Protein AF-A0A0G1YN44-F1 (afdb_monomer)

Solvent-accessible surface area (backbone atoms only — not comparable to full-atom values): 14192 Å² total; per-residue (Å²): 129,84,80,76,54,69,47,57,53,53,42,54,54,54,48,56,61,53,63,70,69,58,77,76,67,95,84,64,86,79,87,69,92,69,86,83,72,75,52,70,68,55,57,52,49,53,52,52,53,51,52,52,71,43,40,63,56,51,52,52,35,27,52,51,46,30,51,52,50,44,48,34,46,71,70,68,65,40,88,75,56,34,63,57,55,43,48,54,32,36,76,70,70,60,38,63,75,88,68,65,38,74,70,51,31,53,55,36,39,56,42,54,49,50,50,65,70,47,49,79,52,45,78,82,38,68,68,54,51,52,51,49,46,44,36,36,18,51,51,41,39,40,68,75,41,51,64,62,50,52,47,51,53,43,53,38,51,30,48,36,69,68,46,53,87,75,64,83,57,94,91,48,58,67,69,60,47,53,52,32,48,49,52,15,38,36,37,65,69,54,63,51,48,67,60,60,49,42,34,57,48,46,50,69,79,40,56,58,73,79,43,94,82,56,75,56,76,93,48,30,91,47,49,63,59,52,56,50,52,41,52,53,60,66,70,42,65,64,25,57,59,48,29,68,74,72,109

Radius of gyration: 19.85 Å; Cα contacts (8 Å, |Δi|>4): 194; chains: 1; bounding box: 52×30×61 Å

pLDDT: mean 84.74, std 15.61, range [32.91, 98.5]

Sequence (247 aa):
MQPLSQPIQQLLFRMRGYESREEPSEDSEIIVEEHRTANPAAALYENLRYLVDYQEEHAVRRSAIERILRRSILIERKTLDARVLLSELVEGGYLPRSGATRGVARKITEAIDKAARIEPHLSGSASLRRAVISFVASEVETVLAPREHLLDDAVVQAFYQTVQPRIQGHEFEKDHLDVQVRCACRRALLGSDDASLSYALWLLYVPQWKEEAANFDAIAGKIPAIISTIRMNVGSTVQWQIVQKLK

Nearest PDB structures (foldseek):
  6uw9-assembly1_A  TM=1.931E-01  e=5.476E+00  Homo sapiens

Foldseek 3Di:
DPDDDPLLVVLLVVLVVVVVPDPDDPPDPPPDPDPPPPDSVNVVVVLLVVLQVCLVLLVVLLVLLLVVLCCACVVVVHQDQLLVSLVSCCVVVSAPPVLSDPVLSVQLSLLSVVLVLLVVLPVPDPVLSSLSSLLSSNSSSCSSVVPSVVSLVSQLVSVLVVCVVVDDDPPDDSVLVSLLSSLLSSCLRNVDDLSNSLNVQVCVVCVLSPPSPRHCPVVSNVSVVSSVVSVCSSPDCSSVVVNVVVD

Mean predicted aligned error: 7.61 Å

Structure (mmCIF, N/CA/C/O backbone):
data_AF-A0A0G1YN44-F1
#
_entry.id   AF-A0A0G1YN44-F1
#
loop_
_atom_site.group_PDB
_atom_site.id
_atom_site.type_symbol
_atom_site.label_atom_id
_atom_site.label_alt_id
_atom_site.label_comp_id
_atom_site.label_asym_id
_atom_site.label_entity_id
_atom_site.label_seq_id
_atom_site.pdbx_PDB_ins_code
_atom_site.Cartn_x
_atom_site.Cartn_y
_atom_site.Cartn_z
_atom_site.occupancy
_atom_site.B_iso_or_equiv
_atom_site.auth_seq_id
_atom_site.auth_comp_id
_atom_site.auth_asym_id
_atom_site.auth_atom_id
_atom_site.pdbx_PDB_model_num
ATOM 1 N N . MET A 1 1 ? -18.731 -2.633 34.227 1.00 44.38 1 MET A N 1
ATOM 2 C CA . MET A 1 1 ? -18.130 -2.220 32.938 1.00 44.38 1 MET A CA 1
ATOM 3 C C . MET A 1 1 ? -18.701 -3.127 31.862 1.00 44.38 1 MET A C 1
ATOM 5 O O . MET A 1 1 ? -18.684 -4.334 32.068 1.00 44.38 1 MET A O 1
ATOM 9 N N . GLN A 1 2 ? -19.279 -2.587 30.785 1.00 46.50 2 GLN A N 1
ATOM 10 C CA . GLN A 1 2 ? -19.689 -3.428 29.654 1.00 46.50 2 GLN A CA 1
ATOM 11 C C . GLN A 1 2 ? -18.447 -4.131 29.076 1.00 46.50 2 GLN A C 1
ATOM 13 O O . GLN A 1 2 ? -17.390 -3.499 29.002 1.00 46.50 2 GLN A O 1
ATOM 18 N N . PRO A 1 3 ? -18.533 -5.420 28.706 1.00 64.44 3 PRO A N 1
ATOM 19 C CA . PRO A 1 3 ? -17.406 -6.113 28.100 1.00 64.44 3 PRO A CA 1
ATOM 20 C C . PRO A 1 3 ? -17.057 -5.463 26.754 1.00 64.44 3 PRO A C 1
ATOM 22 O O . PRO A 1 3 ? -17.945 -5.136 25.967 1.00 64.44 3 PRO A O 1
ATOM 25 N N . LEU A 1 4 ? -15.758 -5.271 26.496 1.00 69.50 4 LEU A N 1
ATOM 26 C CA . LEU A 1 4 ? -15.251 -4.784 25.207 1.00 69.50 4 LEU A CA 1
ATOM 27 C C . LEU A 1 4 ? -15.749 -5.691 24.074 1.00 69.50 4 LEU A C 1
ATOM 29 O O . LEU A 1 4 ? -15.852 -6.905 24.266 1.00 69.50 4 LEU A O 1
ATOM 33 N N . SER A 1 5 ? -16.020 -5.132 22.892 1.00 80.38 5 SER A N 1
ATOM 34 C CA . SER A 1 5 ? -16.438 -5.940 21.741 1.00 80.38 5 SER A CA 1
ATOM 35 C C . SER A 1 5 ? -15.350 -6.956 21.363 1.00 80.38 5 SER A C 1
ATOM 37 O O . SER A 1 5 ? -14.155 -6.696 21.523 1.00 80.38 5 SER A O 1
ATOM 39 N N . GLN A 1 6 ? -15.750 -8.123 20.847 1.00 83.50 6 GLN A N 1
ATOM 40 C CA . GLN A 1 6 ? -14.810 -9.177 20.442 1.00 83.50 6 GLN A CA 1
ATOM 41 C C . GLN A 1 6 ? -13.707 -8.667 19.483 1.00 83.50 6 GLN A C 1
ATOM 43 O O . GLN A 1 6 ? -12.546 -9.013 19.715 1.00 83.50 6 GLN A O 1
ATOM 48 N N . PRO A 1 7 ? -13.990 -7.812 18.471 1.00 82.69 7 PRO A N 1
ATOM 49 C CA . PRO A 1 7 ? -12.938 -7.246 17.620 1.00 82.69 7 PRO A CA 1
ATOM 50 C C . PRO A 1 7 ? -11.887 -6.442 18.398 1.00 82.69 7 PRO A C 1
ATOM 52 O O . PRO A 1 7 ? -10.692 -6.581 18.145 1.00 82.69 7 PRO A O 1
ATOM 55 N N . ILE A 1 8 ? -12.308 -5.650 19.391 1.00 79.00 8 ILE A N 1
ATOM 56 C CA . ILE A 1 8 ? -11.402 -4.843 20.223 1.00 79.00 8 ILE A CA 1
ATOM 57 C C . ILE A 1 8 ? -10.552 -5.739 21.134 1.00 79.00 8 ILE A C 1
ATOM 59 O O . ILE A 1 8 ? -9.365 -5.483 21.325 1.00 79.00 8 ILE A O 1
ATOM 63 N N . GLN A 1 9 ? -11.118 -6.828 21.658 1.00 79.94 9 GLN A N 1
ATOM 64 C CA . GLN A 1 9 ? -10.354 -7.805 22.443 1.00 79.94 9 GLN A CA 1
ATOM 65 C C . GLN A 1 9 ? -9.278 -8.506 21.599 1.00 79.94 9 GLN A C 1
ATOM 67 O O . GLN A 1 9 ? -8.149 -8.681 22.057 1.00 79.94 9 GLN A O 1
ATOM 72 N N . GLN A 1 10 ? -9.599 -8.875 20.354 1.00 82.12 10 GLN A N 1
ATOM 73 C CA . GLN A 1 10 ? -8.627 -9.465 19.426 1.00 82.12 10 GLN A CA 1
ATOM 74 C C . GLN A 1 10 ? -7.520 -8.477 19.050 1.00 82.12 10 GLN A C 1
ATOM 76 O O . GLN A 1 10 ? -6.357 -8.870 18.972 1.00 82.12 10 GLN A O 1
ATOM 81 N N . LEU A 1 11 ? -7.869 -7.205 18.844 1.00 82.81 11 LEU A N 1
ATOM 82 C CA . LEU A 1 11 ? -6.906 -6.135 18.598 1.00 82.81 11 LEU A CA 1
ATOM 83 C C . LEU A 1 11 ? -5.924 -6.000 19.773 1.00 82.81 11 LEU A C 1
ATOM 85 O O . LEU A 1 11 ? -4.718 -6.108 19.570 1.00 82.81 11 LEU A O 1
ATOM 89 N N . LEU A 1 12 ? -6.437 -5.893 21.003 1.00 79.25 12 LEU A N 1
ATOM 90 C CA . LEU A 1 12 ? -5.632 -5.844 22.230 1.00 79.25 12 LEU A CA 1
ATOM 91 C C . LEU A 1 12 ? -4.679 -7.033 22.380 1.00 79.25 12 LEU A C 1
ATOM 93 O O . LEU A 1 12 ? -3.540 -6.872 22.818 1.00 79.25 12 LEU A O 1
ATOM 97 N N . PHE A 1 13 ? -5.148 -8.233 22.040 1.00 79.06 13 PHE A N 1
ATOM 98 C CA . PHE A 1 13 ? -4.322 -9.435 22.081 1.00 79.06 13 PHE A CA 1
ATOM 99 C C . PHE A 1 13 ? -3.174 -9.370 21.066 1.00 79.06 13 PHE A C 1
ATOM 101 O O . PHE A 1 13 ? -2.029 -9.651 21.416 1.00 79.06 13 PHE A O 1
ATOM 108 N N . ARG A 1 14 ? -3.457 -8.952 19.823 1.00 76.94 14 ARG A N 1
ATOM 109 C CA . ARG A 1 14 ? -2.423 -8.776 18.789 1.00 76.94 14 ARG A CA 1
ATOM 110 C C . ARG A 1 14 ? -1.395 -7.723 19.196 1.00 76.94 14 ARG A C 1
ATOM 112 O O . ARG A 1 14 ? -0.207 -7.946 19.001 1.00 76.94 14 ARG A O 1
ATOM 119 N N . MET A 1 15 ? -1.847 -6.631 19.810 1.00 73.69 15 MET A N 1
ATOM 120 C CA . MET A 1 15 ? -0.990 -5.523 20.239 1.00 73.69 15 MET A CA 1
ATOM 121 C C . MET A 1 15 ? -0.018 -5.909 21.351 1.00 73.69 15 MET A C 1
ATOM 123 O O . MET A 1 15 ? 1.172 -5.643 21.221 1.00 73.69 15 MET A O 1
ATOM 127 N N . ARG A 1 16 ? -0.467 -6.658 22.367 1.00 71.00 16 ARG A N 1
ATOM 128 C CA . ARG A 1 16 ? 0.448 -7.221 23.380 1.00 71.00 16 ARG A CA 1
ATOM 129 C C . ARG A 1 16 ? 1.516 -8.140 22.779 1.00 71.00 16 ARG A C 1
ATOM 131 O O . ARG A 1 16 ? 2.649 -8.184 23.258 1.00 71.00 16 ARG A O 1
ATOM 138 N N . GLY A 1 17 ? 1.171 -8.862 21.713 1.00 67.00 17 GLY A N 1
ATOM 139 C CA . GLY A 1 17 ? 2.129 -9.667 20.955 1.00 67.00 17 GLY A CA 1
ATOM 140 C C . GLY A 1 17 ? 3.192 -8.843 20.216 1.00 67.00 17 GLY A C 1
ATOM 141 O O . GLY A 1 17 ? 4.266 -9.375 19.940 1.00 67.00 17 GLY A O 1
ATOM 142 N N . TYR A 1 18 ? 2.922 -7.568 19.910 1.00 63.97 18 TYR A N 1
ATOM 143 C CA . TYR A 1 18 ? 3.885 -6.659 19.280 1.00 63.97 18 TYR A CA 1
ATOM 144 C C . TYR A 1 18 ? 4.854 -6.048 20.298 1.00 63.97 18 TYR A C 1
ATOM 146 O O . TYR A 1 18 ? 6.056 -6.083 20.049 1.00 63.97 18 TYR A O 1
ATOM 154 N N . GLU A 1 19 ? 4.359 -5.602 21.458 1.00 58.38 19 GLU A N 1
ATOM 155 C CA . GLU A 1 19 ? 5.189 -5.076 22.561 1.00 58.38 19 GLU A CA 1
ATOM 156 C C . GLU A 1 19 ? 6.208 -6.119 23.061 1.00 58.38 19 GLU A C 1
ATOM 158 O O . GLU A 1 19 ? 7.343 -5.797 23.386 1.00 58.38 19 GLU A O 1
ATOM 163 N N . SER A 1 20 ? 5.845 -7.407 23.051 1.00 48.31 20 SER A N 1
ATOM 164 C CA . SER A 1 20 ? 6.724 -8.497 23.513 1.00 48.31 20 SER A CA 1
ATOM 165 C C . SER A 1 20 ? 7.861 -8.857 22.537 1.0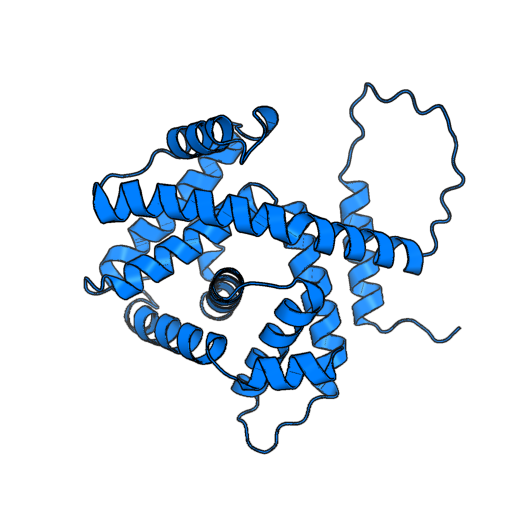0 48.31 20 SER A C 1
ATOM 167 O O . SER A 1 20 ? 8.706 -9.683 22.867 1.00 48.31 20 SER A O 1
ATOM 169 N N . ARG A 1 21 ? 7.869 -8.302 21.314 1.00 46.38 21 ARG A N 1
ATOM 170 C CA . ARG A 1 21 ? 8.933 -8.506 20.303 1.00 46.38 21 ARG A CA 1
ATOM 171 C C . ARG A 1 21 ? 9.981 -7.391 20.309 1.00 46.38 21 ARG A C 1
ATOM 173 O O . ARG A 1 21 ? 10.843 -7.353 19.430 1.00 46.38 21 ARG A O 1
ATOM 180 N N . GLU A 1 22 ? 9.883 -6.468 21.254 1.00 41.97 22 GLU A N 1
ATOM 181 C CA . GLU A 1 22 ? 10.940 -5.526 21.593 1.00 41.97 22 GLU A CA 1
ATOM 182 C C . GLU A 1 22 ? 11.815 -6.167 22.667 1.00 41.97 22 GLU A C 1
ATOM 184 O O . GLU A 1 22 ? 11.496 -6.118 23.851 1.00 41.97 22 GLU A O 1
ATOM 189 N N . GLU A 1 23 ? 12.921 -6.795 22.264 1.00 32.91 23 GLU A N 1
ATOM 190 C CA . GLU A 1 23 ? 14.044 -6.865 23.197 1.00 32.91 23 GLU A CA 1
ATOM 191 C C . GLU A 1 23 ? 14.568 -5.430 23.365 1.00 32.91 23 GLU A C 1
ATOM 193 O O . GLU A 1 23 ? 14.819 -4.758 22.356 1.00 32.91 23 GLU A O 1
ATOM 198 N N . PRO A 1 24 ? 14.680 -4.914 24.601 1.00 36.22 24 PRO A N 1
ATOM 199 C CA . PRO A 1 24 ? 15.294 -3.617 24.826 1.00 36.22 24 PRO A CA 1
ATOM 200 C C . PRO A 1 24 ? 16.757 -3.685 24.378 1.00 36.22 24 PRO A C 1
ATOM 202 O O . PRO A 1 24 ? 17.449 -4.668 24.638 1.00 36.22 24 PRO A O 1
ATOM 205 N N . SER A 1 25 ? 17.247 -2.639 23.710 1.00 39.09 25 SER A N 1
ATOM 206 C CA . SER A 1 25 ? 18.686 -2.475 23.498 1.00 39.09 25 SER A CA 1
ATOM 207 C C . SER A 1 25 ? 19.395 -2.477 24.855 1.00 39.09 25 SER A C 1
ATOM 209 O O . SER A 1 25 ? 18.967 -1.745 25.753 1.00 39.09 25 SER A O 1
ATOM 211 N N . GLU A 1 26 ? 20.472 -3.263 24.978 1.00 40.94 26 GLU A N 1
ATOM 212 C CA . GLU A 1 26 ? 21.250 -3.510 26.212 1.00 40.94 26 GLU A CA 1
ATOM 213 C C . GLU A 1 26 ? 21.773 -2.243 26.925 1.00 40.94 26 GLU A C 1
ATOM 215 O O . GLU A 1 26 ? 22.258 -2.339 28.045 1.00 40.94 26 GLU A O 1
ATOM 220 N N . ASP A 1 27 ? 21.622 -1.056 26.331 1.00 40.00 27 ASP A N 1
ATOM 221 C CA . ASP A 1 27 ? 22.120 0.227 26.848 1.00 40.00 27 ASP A CA 1
ATOM 222 C C . ASP A 1 27 ? 21.040 1.119 27.498 1.00 40.00 27 ASP A C 1
ATOM 224 O O . ASP A 1 27 ? 21.201 2.330 27.644 1.00 40.00 27 ASP A O 1
ATOM 228 N N . SER A 1 28 ? 19.905 0.536 27.889 1.00 34.78 28 SER A N 1
ATOM 229 C CA . SER A 1 28 ? 18.839 1.265 28.589 1.00 34.78 28 SER A CA 1
ATOM 230 C C . SER A 1 28 ? 18.916 0.953 30.083 1.00 34.78 28 SER A C 1
ATOM 232 O O . SER A 1 28 ? 18.307 -0.007 30.550 1.00 34.78 28 SER A O 1
ATOM 234 N N . GLU A 1 29 ? 19.669 1.741 30.850 1.00 34.53 29 GLU A N 1
ATOM 235 C CA . GLU A 1 29 ? 19.584 1.709 32.315 1.00 34.53 29 GLU A CA 1
ATOM 236 C C . GLU A 1 29 ? 18.156 2.122 32.729 1.00 34.53 29 GLU A C 1
ATOM 238 O O . GLU A 1 29 ? 17.777 3.294 32.699 1.00 34.53 29 GLU A O 1
ATOM 243 N N . ILE A 1 30 ? 17.310 1.140 33.052 1.00 34.00 30 ILE A N 1
ATOM 244 C CA . ILE A 1 30 ? 15.942 1.368 33.526 1.00 34.00 30 ILE A CA 1
ATOM 245 C C . ILE A 1 30 ? 16.027 1.831 34.988 1.00 34.00 30 ILE A C 1
ATOM 247 O O . ILE A 1 30 ? 16.222 1.022 35.889 1.00 34.00 30 ILE A O 1
ATOM 251 N N . ILE A 1 31 ? 15.875 3.138 35.229 1.00 39.75 31 ILE A N 1
ATOM 252 C CA . ILE A 1 31 ? 15.911 3.747 36.578 1.00 39.75 31 ILE A CA 1
ATOM 253 C C . ILE A 1 31 ? 14.527 3.745 37.269 1.00 39.75 31 ILE A C 1
ATOM 255 O O . ILE A 1 31 ? 14.406 4.129 38.429 1.00 39.75 31 ILE A O 1
ATOM 259 N N . VAL A 1 32 ? 13.460 3.266 36.620 1.00 33.22 32 VAL A N 1
ATOM 260 C CA . VAL A 1 32 ? 12.114 3.265 37.221 1.00 33.22 32 VAL A CA 1
ATOM 261 C C . VAL A 1 32 ? 11.442 1.901 37.059 1.00 33.22 32 VAL A C 1
ATOM 263 O O . VAL A 1 32 ? 11.035 1.525 35.962 1.00 33.22 32 VAL A O 1
ATOM 266 N N . GLU A 1 33 ? 11.278 1.174 38.170 1.00 39.78 33 GLU A N 1
ATOM 267 C CA . GLU A 1 33 ? 10.293 0.091 38.284 1.00 39.78 33 GLU A CA 1
ATOM 268 C C . GLU A 1 33 ? 8.886 0.703 38.265 1.00 39.78 33 GLU A C 1
ATOM 270 O O . GLU A 1 33 ? 8.278 0.990 39.298 1.00 39.78 33 GLU A O 1
ATOM 275 N N . GLU A 1 34 ? 8.356 0.952 37.072 1.00 36.97 34 GLU A N 1
ATOM 276 C CA . GLU A 1 34 ? 6.975 1.393 36.934 1.00 36.97 34 GLU A CA 1
ATOM 277 C C . GLU A 1 34 ? 6.048 0.172 37.025 1.00 36.97 34 GLU A C 1
ATOM 279 O O . GLU A 1 34 ? 6.138 -0.767 36.230 1.00 36.97 34 GLU A O 1
ATOM 284 N N . HIS A 1 35 ? 5.157 0.165 38.020 1.00 34.59 35 HIS A N 1
ATOM 285 C CA . HIS A 1 35 ? 4.100 -0.836 38.186 1.00 34.59 35 HIS A CA 1
ATOM 286 C C . HIS A 1 35 ? 3.212 -0.874 36.926 1.00 34.59 35 HIS A C 1
ATOM 288 O O . HIS A 1 35 ? 2.226 -0.145 36.806 1.00 34.59 35 HIS A O 1
ATOM 294 N N . ARG A 1 36 ? 3.552 -1.744 35.967 1.00 43.06 36 ARG A N 1
ATOM 295 C CA . ARG A 1 36 ? 2.818 -1.948 34.711 1.00 43.06 36 ARG A CA 1
ATOM 296 C C . ARG A 1 36 ? 1.459 -2.604 34.966 1.00 43.06 36 ARG A C 1
ATOM 298 O O . ARG A 1 36 ? 1.272 -3.800 34.771 1.00 43.06 36 ARG A O 1
ATOM 305 N N . THR A 1 37 ? 0.471 -1.799 35.338 1.00 42.94 37 THR A N 1
ATOM 306 C CA . THR A 1 37 ? 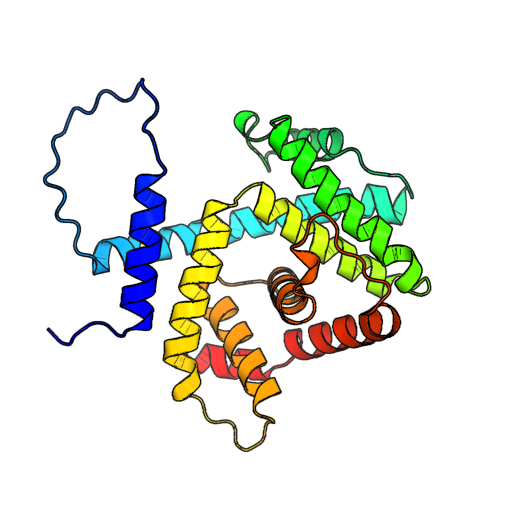-0.944 -2.092 35.070 1.00 42.94 37 THR A CA 1
ATOM 307 C C . THR A 1 37 ? -1.498 -1.022 34.138 1.00 42.94 37 THR A C 1
ATOM 309 O O . THR A 1 37 ? -2.387 -0.252 34.485 1.00 42.94 37 THR A O 1
ATOM 312 N N . ALA A 1 38 ? -0.946 -0.949 32.922 1.00 55.69 38 ALA A N 1
ATOM 313 C CA . ALA A 1 38 ? -1.517 -0.109 31.879 1.00 55.69 38 ALA A CA 1
ATOM 314 C C . ALA A 1 38 ? -2.960 -0.569 31.610 1.00 55.69 38 ALA A C 1
ATOM 316 O O . ALA A 1 38 ? -3.209 -1.723 31.249 1.00 55.69 38 ALA A O 1
ATOM 317 N N . ASN A 1 39 ? -3.928 0.325 31.827 1.00 71.69 39 ASN A N 1
ATOM 318 C CA . ASN A 1 39 ? -5.320 0.094 31.460 1.00 71.69 39 ASN A CA 1
ATOM 319 C C . ASN A 1 39 ? -5.368 -0.268 29.959 1.00 71.69 39 ASN A C 1
ATOM 321 O O . ASN A 1 39 ? -4.880 0.524 29.152 1.00 71.69 39 ASN A O 1
ATOM 325 N N . PRO A 1 40 ? -5.961 -1.406 29.546 1.00 67.62 40 PRO A N 1
ATOM 326 C CA . PRO A 1 40 ? -6.023 -1.798 28.136 1.00 67.62 40 PRO A CA 1
ATOM 327 C C . PRO A 1 40 ? -6.592 -0.708 27.215 1.00 67.62 40 PRO A C 1
ATOM 329 O O . PRO A 1 40 ? -6.174 -0.590 26.069 1.00 67.62 40 PRO A O 1
ATOM 332 N N . ALA A 1 41 ? -7.512 0.122 27.716 1.00 70.56 41 ALA A N 1
ATOM 333 C CA . ALA A 1 41 ? -8.039 1.258 26.963 1.00 70.56 41 ALA A CA 1
ATOM 334 C C . ALA A 1 41 ? -6.992 2.364 26.732 1.00 70.56 41 ALA A C 1
ATOM 336 O O . ALA A 1 41 ? -6.971 2.957 25.658 1.00 70.56 41 ALA A O 1
ATOM 337 N N . ALA A 1 42 ? -6.112 2.612 27.706 1.00 72.50 42 ALA A N 1
ATOM 338 C CA . ALA A 1 42 ? -5.020 3.573 27.571 1.00 72.50 42 ALA A CA 1
ATOM 339 C C . ALA A 1 42 ? -3.977 3.079 26.559 1.00 72.50 42 ALA A C 1
ATOM 341 O O . ALA A 1 42 ? -3.576 3.837 25.685 1.00 72.50 42 ALA A O 1
ATOM 342 N N . ALA A 1 43 ? -3.629 1.787 26.597 1.00 70.06 43 ALA A N 1
ATOM 343 C CA . ALA A 1 43 ? -2.739 1.189 25.601 1.00 70.06 43 ALA A CA 1
ATOM 344 C C . ALA A 1 43 ? -3.316 1.293 24.174 1.00 70.06 43 ALA A C 1
ATOM 346 O O . ALA A 1 43 ? -2.599 1.646 23.242 1.00 70.06 43 ALA A O 1
ATOM 347 N N . LEU A 1 44 ? -4.619 1.041 23.983 1.00 72.25 44 LEU A N 1
ATOM 348 C CA . LEU A 1 44 ? -5.276 1.246 22.682 1.00 72.25 44 LEU A CA 1
ATOM 349 C C . LEU A 1 44 ? -5.227 2.702 22.221 1.00 72.25 44 LEU A C 1
ATOM 351 O O . LEU A 1 44 ? -4.977 2.954 21.045 1.00 72.25 44 LEU A O 1
ATOM 355 N N . TYR A 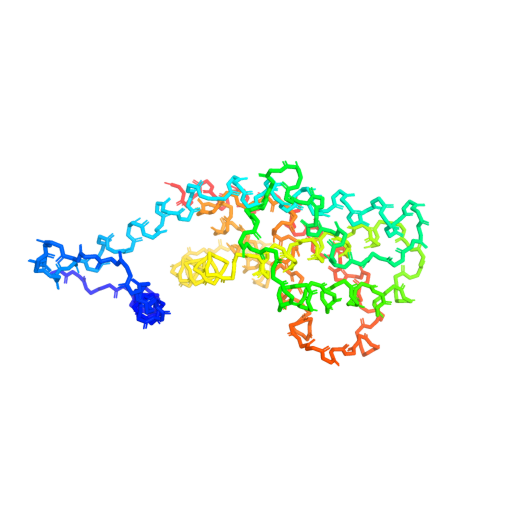1 45 ? -5.491 3.640 23.131 1.00 75.00 45 TYR A N 1
ATOM 356 C CA . TYR A 1 45 ? -5.496 5.063 22.819 1.00 75.00 45 TYR A CA 1
ATOM 357 C C . TYR A 1 45 ? -4.110 5.556 22.396 1.00 75.00 45 TYR A C 1
ATOM 359 O O . TYR A 1 45 ? -4.001 6.200 21.357 1.00 75.00 45 TYR A O 1
ATOM 367 N N . GLU A 1 46 ? -3.059 5.200 23.137 1.00 74.81 46 GLU A N 1
ATOM 368 C CA . GLU A 1 46 ? -1.688 5.598 22.794 1.00 74.81 46 GLU A CA 1
ATOM 369 C C . GLU A 1 46 ? -1.252 5.041 21.442 1.00 74.81 46 GLU A C 1
ATOM 371 O O . GLU A 1 46 ? -0.691 5.766 20.628 1.00 74.81 46 GLU A O 1
ATOM 376 N N . ASN A 1 47 ? -1.591 3.788 21.142 1.00 75.88 47 ASN A N 1
ATOM 377 C CA . ASN A 1 47 ? -1.312 3.220 19.828 1.00 75.88 47 ASN A CA 1
ATOM 378 C C . ASN A 1 47 ? -2.091 3.931 18.713 1.00 75.88 47 ASN A C 1
ATOM 380 O O . ASN A 1 47 ? -1.530 4.184 17.655 1.00 75.88 47 ASN A O 1
ATOM 384 N N . LEU A 1 48 ? -3.360 4.295 18.930 1.00 79.00 48 LEU A N 1
ATOM 385 C CA . LEU A 1 48 ? -4.126 5.052 17.934 1.00 79.00 48 LEU A CA 1
ATOM 386 C C . LEU A 1 48 ? -3.537 6.451 17.707 1.00 79.00 48 LEU A C 1
ATOM 388 O O . LEU A 1 48 ? -3.417 6.882 16.564 1.00 79.00 48 LEU A O 1
ATOM 392 N N . ARG A 1 49 ? -3.157 7.143 18.785 1.00 76.38 49 ARG A N 1
ATOM 393 C CA . ARG A 1 49 ? -2.487 8.446 18.732 1.00 76.38 49 ARG A CA 1
ATOM 394 C C . ARG A 1 49 ? -1.167 8.347 17.970 1.00 76.38 49 ARG A C 1
ATOM 396 O O . ARG A 1 49 ? -0.940 9.138 17.064 1.00 76.38 49 ARG A O 1
ATOM 403 N N . TYR A 1 50 ? -0.357 7.345 18.300 1.00 80.44 50 TYR A N 1
ATOM 404 C CA . TYR A 1 50 ? 0.880 7.042 17.595 1.00 80.44 50 TYR A CA 1
ATOM 405 C C . TYR A 1 50 ? 0.615 6.844 16.100 1.00 80.44 50 TYR A C 1
ATOM 407 O O . TYR A 1 50 ? 1.216 7.537 15.294 1.00 80.44 50 TYR A O 1
ATOM 415 N N . LEU A 1 51 ? -0.342 5.997 15.707 1.00 78.88 51 LEU A N 1
ATOM 416 C CA . LEU A 1 51 ? -0.653 5.793 14.289 1.00 78.88 51 LEU A CA 1
ATOM 417 C C . LEU A 1 51 ? -0.960 7.110 13.573 1.00 78.88 51 LEU A C 1
ATOM 419 O O . LEU A 1 51 ? -0.355 7.381 12.543 1.00 78.88 51 LEU A O 1
ATOM 423 N N . VAL A 1 52 ? -1.849 7.938 14.129 1.00 78.25 52 VAL A N 1
ATOM 424 C CA . VAL A 1 52 ? -2.231 9.227 13.530 1.00 78.25 52 VAL A CA 1
ATOM 425 C C . VAL A 1 52 ? -1.025 10.152 13.349 1.00 78.25 52 VAL A C 1
ATOM 427 O O . VAL A 1 52 ? -0.899 10.758 12.286 1.00 78.25 52 VAL A O 1
ATOM 430 N N . ASP A 1 53 ? -0.126 10.221 14.334 1.00 79.69 53 ASP A N 1
ATOM 431 C CA . ASP A 1 53 ? 1.043 11.107 14.297 1.00 79.69 53 ASP A CA 1
ATOM 432 C C . ASP A 1 53 ? 2.022 10.744 13.153 1.00 79.69 53 ASP A C 1
ATOM 434 O O . ASP A 1 53 ? 2.630 11.637 12.562 1.00 79.69 53 ASP A O 1
ATOM 438 N N . TYR A 1 54 ? 2.149 9.462 12.779 1.00 82.44 54 TYR A N 1
ATOM 439 C CA . TYR A 1 54 ? 3.103 9.024 11.744 1.00 82.44 54 TYR A CA 1
ATOM 440 C C . TYR A 1 54 ? 2.523 8.930 10.326 1.00 82.44 54 TYR A C 1
ATOM 442 O O . TYR A 1 54 ? 3.292 8.844 9.365 1.00 82.44 54 TYR A O 1
ATOM 450 N N . GLN A 1 55 ? 1.197 8.968 10.138 1.00 82.69 55 GLN A N 1
ATOM 451 C CA . GLN A 1 55 ? 0.590 8.821 8.799 1.00 82.69 55 GLN A CA 1
ATOM 452 C C . GLN A 1 55 ? 1.108 9.859 7.796 1.00 82.69 55 GLN A C 1
ATOM 454 O O . GLN A 1 55 ? 1.344 9.528 6.631 1.00 82.69 55 GLN A O 1
ATOM 459 N N . GLU A 1 56 ? 1.338 11.098 8.239 1.00 85.50 56 GLU A N 1
ATOM 460 C CA . GLU A 1 56 ? 1.911 12.139 7.380 1.00 85.50 56 GLU A CA 1
ATOM 461 C C . GLU A 1 56 ? 3.343 11.791 6.948 1.00 85.50 56 GLU A C 1
ATOM 463 O O . GLU A 1 56 ? 3.677 11.897 5.765 1.00 85.50 56 GLU A O 1
ATOM 468 N N . GLU A 1 57 ? 4.177 11.303 7.869 1.00 90.38 57 GLU A N 1
ATOM 469 C CA . GLU A 1 57 ? 5.545 10.876 7.566 1.00 90.38 57 GLU A CA 1
ATOM 470 C C . GLU A 1 57 ? 5.559 9.697 6.579 1.00 90.38 57 GLU A C 1
ATOM 472 O O . GLU A 1 57 ? 6.287 9.727 5.579 1.00 90.38 57 GLU A O 1
ATOM 477 N N . HIS A 1 58 ? 4.705 8.691 6.804 1.00 91.38 58 HIS A N 1
ATOM 478 C CA . HIS A 1 58 ? 4.541 7.549 5.902 1.00 91.38 58 HIS A CA 1
ATOM 479 C C . HIS A 1 58 ? 4.120 8.000 4.500 1.00 91.38 58 HIS A C 1
ATOM 481 O O . HIS A 1 58 ? 4.710 7.562 3.508 1.00 91.38 58 HIS A O 1
ATOM 487 N N . ALA A 1 59 ? 3.150 8.914 4.393 1.00 92.44 59 ALA A N 1
ATOM 488 C CA . ALA A 1 59 ? 2.686 9.449 3.115 1.00 92.44 59 ALA A CA 1
ATOM 489 C C . ALA A 1 59 ? 3.792 10.219 2.371 1.00 92.44 59 ALA A C 1
ATOM 491 O O . ALA A 1 59 ? 3.966 10.055 1.154 1.00 92.44 59 ALA A O 1
ATOM 492 N N . VAL A 1 60 ? 4.586 11.019 3.093 1.00 95.31 60 VAL A N 1
ATOM 493 C CA . VAL A 1 60 ? 5.729 11.759 2.537 1.00 95.31 60 VAL A CA 1
ATOM 494 C C . VAL A 1 60 ? 6.808 10.798 2.034 1.00 95.31 60 VAL A C 1
ATOM 496 O O . VAL A 1 60 ? 7.235 10.905 0.878 1.00 95.31 60 VAL A O 1
ATOM 499 N N . ARG A 1 61 ? 7.215 9.814 2.847 1.00 96.62 61 ARG A N 1
ATOM 500 C CA . ARG A 1 61 ? 8.212 8.805 2.455 1.00 96.62 61 ARG A CA 1
ATOM 501 C C . ARG A 1 61 ? 7.731 7.974 1.265 1.00 96.62 61 ARG A C 1
ATOM 503 O O . ARG A 1 61 ? 8.470 7.824 0.292 1.00 96.62 61 ARG A O 1
ATOM 510 N N . ARG A 1 62 ? 6.483 7.502 1.278 1.00 97.06 62 ARG A N 1
ATOM 511 C CA . ARG A 1 62 ? 5.852 6.772 0.161 1.00 97.06 62 ARG A CA 1
ATOM 512 C C . ARG A 1 62 ? 5.828 7.591 -1.128 1.00 97.06 62 ARG A C 1
ATOM 514 O O . ARG A 1 62 ? 6.134 7.061 -2.196 1.00 97.06 62 ARG A O 1
ATOM 521 N N . SER A 1 63 ? 5.541 8.888 -1.045 1.00 97.12 63 SER A N 1
ATOM 522 C CA . SER A 1 63 ? 5.595 9.793 -2.202 1.00 97.12 63 SER A CA 1
ATOM 523 C C . SER A 1 63 ? 7.017 9.952 -2.755 1.00 97.12 63 SER A C 1
ATOM 525 O O . SER A 1 63 ? 7.213 9.954 -3.974 1.00 97.12 63 SER A O 1
ATOM 527 N N . ALA A 1 64 ? 8.028 10.033 -1.883 1.00 98.12 64 ALA A N 1
ATOM 528 C CA . ALA A 1 64 ? 9.431 10.066 -2.292 1.00 98.12 64 ALA A CA 1
ATOM 529 C C . ALA A 1 64 ? 9.855 8.761 -2.987 1.00 98.12 64 ALA A C 1
ATOM 531 O O . ALA A 1 64 ? 10.437 8.816 -4.075 1.00 98.12 64 ALA A O 1
ATOM 532 N N . ILE A 1 65 ? 9.493 7.605 -2.417 1.00 98.50 65 ILE A N 1
ATOM 533 C CA . ILE A 1 65 ? 9.715 6.276 -3.011 1.00 98.50 65 ILE A CA 1
ATOM 534 C C . ILE A 1 65 ? 9.091 6.208 -4.406 1.00 98.50 65 ILE A C 1
ATOM 536 O O . ILE A 1 65 ? 9.759 5.844 -5.376 1.00 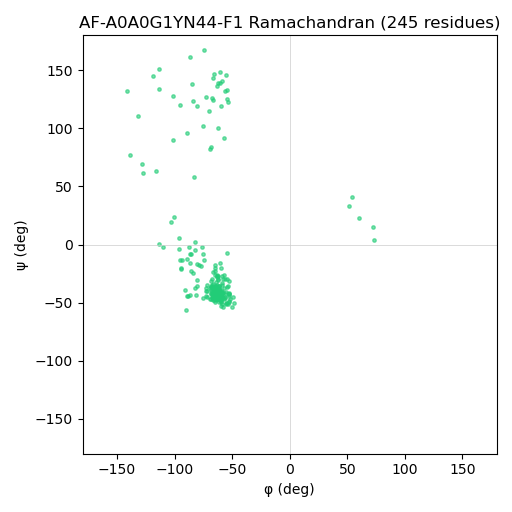98.50 65 ILE A O 1
ATOM 540 N N . GLU A 1 66 ? 7.821 6.597 -4.533 1.00 98.19 66 GLU A N 1
ATOM 541 C CA . GLU A 1 66 ? 7.114 6.554 -5.810 1.00 98.19 66 GLU A CA 1
ATOM 542 C C . GLU A 1 66 ? 7.789 7.436 -6.865 1.00 98.19 66 GLU A C 1
ATOM 544 O O . GLU A 1 66 ? 7.931 7.024 -8.018 1.00 98.19 66 GLU A O 1
ATOM 549 N N . ARG A 1 67 ? 8.243 8.637 -6.490 1.00 97.56 67 ARG A N 1
ATOM 550 C CA . ARG A 1 67 ? 8.960 9.540 -7.399 1.00 97.56 67 ARG A CA 1
ATOM 551 C C . ARG A 1 67 ? 10.240 8.899 -7.934 1.00 97.56 67 ARG A C 1
ATOM 553 O O . ARG A 1 67 ? 10.470 8.958 -9.144 1.00 97.56 67 ARG A O 1
ATOM 560 N N . ILE A 1 68 ? 11.041 8.281 -7.064 1.00 97.88 68 ILE A N 1
ATOM 561 C CA . ILE A 1 68 ? 12.293 7.615 -7.453 1.00 97.88 68 ILE A CA 1
ATOM 562 C C . ILE A 1 68 ? 11.993 6.431 -8.383 1.00 97.88 68 ILE A C 1
ATOM 564 O O . ILE A 1 68 ? 12.557 6.347 -9.475 1.00 97.88 68 ILE A O 1
ATOM 568 N N . LEU A 1 69 ? 11.027 5.578 -8.021 1.00 97.06 69 LEU A N 1
ATOM 569 C CA . LEU A 1 69 ? 10.604 4.443 -8.850 1.00 97.06 69 LEU A CA 1
ATOM 570 C C . LEU A 1 69 ? 10.108 4.888 -10.229 1.00 97.06 69 LEU A C 1
ATOM 572 O O . LEU A 1 69 ? 10.496 4.316 -11.247 1.00 97.06 69 LEU A O 1
ATOM 576 N N . ARG A 1 70 ? 9.272 5.931 -10.294 1.00 95.69 70 ARG A N 1
ATOM 577 C CA . ARG A 1 70 ? 8.765 6.475 -11.564 1.00 95.69 70 ARG A CA 1
ATOM 578 C C . ARG A 1 70 ? 9.890 7.016 -12.435 1.00 95.69 70 ARG A C 1
ATOM 580 O O . ARG A 1 70 ? 9.885 6.754 -13.639 1.00 95.69 70 ARG A O 1
ATOM 587 N N . ARG A 1 71 ? 10.836 7.750 -11.844 1.00 96.06 71 ARG A N 1
ATOM 588 C CA . ARG A 1 71 ? 12.000 8.286 -12.555 1.00 96.06 71 ARG A CA 1
ATOM 589 C C . ARG A 1 71 ? 12.818 7.153 -13.172 1.00 96.06 71 ARG A C 1
ATOM 591 O O . ARG A 1 71 ? 13.004 7.135 -14.385 1.00 96.06 71 ARG A O 1
ATOM 598 N N . SER A 1 72 ? 13.208 6.161 -12.383 1.00 94.00 72 SER A N 1
ATOM 599 C CA . SER A 1 72 ? 14.074 5.084 -12.868 1.00 94.00 72 SER A CA 1
ATOM 600 C C . SER A 1 72 ? 13.367 4.108 -13.817 1.00 94.00 72 SER A C 1
ATOM 602 O O . SER A 1 72 ? 13.895 3.788 -14.881 1.00 94.00 72 SER A O 1
ATOM 604 N N . ILE A 1 73 ? 12.149 3.666 -13.492 1.00 91.56 73 ILE A N 1
ATOM 605 C CA . ILE A 1 73 ? 11.478 2.591 -14.241 1.00 91.56 73 ILE A CA 1
ATOM 606 C C . ILE A 1 73 ? 10.709 3.132 -15.453 1.00 91.56 73 ILE A C 1
ATOM 608 O O . ILE A 1 73 ? 10.771 2.550 -16.534 1.00 91.56 73 ILE A O 1
ATOM 612 N N . LEU A 1 74 ? 9.980 4.246 -15.311 1.00 89.94 74 LEU A N 1
ATOM 613 C CA . LEU A 1 74 ? 9.113 4.745 -16.389 1.00 89.94 74 LEU A CA 1
ATOM 614 C C . LEU A 1 74 ? 9.823 5.724 -17.327 1.00 89.94 74 LEU A C 1
ATOM 616 O O . LEU A 1 74 ? 9.560 5.692 -18.530 1.00 89.94 74 LEU A O 1
ATOM 620 N N . ILE A 1 75 ? 10.672 6.603 -16.785 1.00 90.44 75 ILE A N 1
ATOM 621 C CA . ILE A 1 75 ? 11.342 7.658 -17.560 1.00 90.44 75 ILE A CA 1
ATOM 622 C C . ILE A 1 75 ? 12.678 7.143 -18.098 1.00 90.44 75 ILE A C 1
ATOM 624 O O . ILE A 1 75 ? 12.885 7.133 -19.309 1.00 90.44 75 ILE A O 1
ATOM 628 N N . GLU A 1 76 ? 13.560 6.664 -17.220 1.00 91.06 76 GLU A N 1
ATOM 629 C CA . GLU A 1 76 ? 14.891 6.182 -17.613 1.00 91.06 76 GLU A CA 1
ATOM 630 C C . GLU A 1 76 ? 14.868 4.771 -18.219 1.00 91.06 76 GLU A C 1
ATOM 632 O O . GLU A 1 76 ? 15.826 4.389 -18.889 1.00 91.06 76 GLU A O 1
ATOM 637 N N . ARG A 1 77 ? 13.781 4.010 -18.008 1.00 86.12 77 ARG A N 1
ATOM 638 C CA . ARG A 1 77 ? 13.619 2.610 -18.445 1.00 86.12 77 ARG A CA 1
ATOM 639 C C . ARG A 1 77 ? 14.759 1.703 -17.969 1.00 86.12 77 ARG A C 1
ATOM 641 O O . ARG A 1 77 ? 15.234 0.847 -18.713 1.00 86.12 77 ARG A O 1
ATOM 648 N N . LYS A 1 78 ? 15.194 1.897 -16.724 1.00 88.19 78 LYS A N 1
ATOM 649 C CA . LYS A 1 78 ? 16.244 1.109 -16.072 1.00 88.19 78 LYS A CA 1
ATOM 650 C C . LYS A 1 78 ? 15.678 0.299 -14.915 1.00 88.19 78 LYS A C 1
ATOM 652 O O . LYS A 1 78 ? 14.729 0.710 -14.248 1.00 88.19 78 LYS A O 1
ATOM 657 N N . THR A 1 79 ? 16.311 -0.835 -14.647 1.00 84.88 79 THR A N 1
ATOM 658 C CA . THR A 1 79 ? 16.134 -1.553 -13.384 1.00 84.88 79 THR A CA 1
ATOM 659 C C . THR A 1 79 ? 16.711 -0.704 -12.254 1.00 84.88 79 THR A C 1
ATOM 661 O O . THR A 1 79 ? 17.876 -0.308 -12.318 1.00 84.88 79 THR A O 1
ATOM 664 N N . LEU A 1 80 ? 15.904 -0.404 -11.236 1.00 91.75 80 LEU A N 1
ATOM 665 C CA . LEU A 1 80 ? 16.358 0.333 -10.060 1.00 91.75 80 LEU A CA 1
ATOM 666 C C . LEU A 1 80 ? 17.004 -0.630 -9.059 1.00 91.75 80 LEU A C 1
ATOM 668 O O . LEU A 1 80 ? 16.357 -1.568 -8.602 1.00 91.75 80 LEU A O 1
ATOM 672 N N . ASP A 1 81 ? 18.254 -0.367 -8.681 1.00 93.50 81 ASP A N 1
ATOM 673 C CA . ASP A 1 81 ? 18.882 -1.037 -7.540 1.00 93.50 81 ASP A CA 1
ATOM 674 C C . ASP A 1 81 ? 18.282 -0.491 -6.233 1.00 93.50 81 ASP A C 1
ATOM 676 O O . ASP A 1 81 ? 18.287 0.719 -5.985 1.00 93.50 81 ASP A O 1
ATOM 680 N N . ALA A 1 82 ? 17.793 -1.383 -5.369 1.00 95.50 82 ALA A N 1
ATOM 681 C CA . ALA A 1 82 ? 17.255 -1.039 -4.056 1.00 95.50 82 ALA A CA 1
ATOM 682 C C . ALA A 1 82 ? 18.242 -0.238 -3.187 1.00 95.50 82 ALA A C 1
ATOM 684 O O . ALA A 1 82 ? 17.822 0.584 -2.376 1.00 95.50 82 ALA A O 1
ATOM 685 N N . ARG A 1 83 ? 19.556 -0.426 -3.361 1.00 95.31 83 ARG A N 1
ATOM 686 C CA . ARG A 1 83 ? 20.583 0.355 -2.652 1.00 95.31 83 ARG A CA 1
ATOM 687 C C . ARG A 1 83 ? 20.593 1.817 -3.081 1.00 95.31 83 ARG A C 1
ATOM 689 O O . ARG A 1 83 ? 20.799 2.685 -2.239 1.00 95.31 83 ARG A O 1
ATOM 696 N N . VAL A 1 84 ? 20.349 2.082 -4.365 1.00 96.00 84 VAL A N 1
ATOM 697 C CA . VAL A 1 84 ? 20.238 3.446 -4.901 1.00 96.00 84 VAL A CA 1
ATOM 698 C C . VAL A 1 84 ? 18.984 4.112 -4.347 1.00 96.00 84 VAL A C 1
ATOM 700 O O . VAL A 1 84 ? 19.075 5.224 -3.835 1.00 96.00 84 VAL A O 1
ATOM 703 N N . LEU A 1 85 ? 17.846 3.401 -4.340 1.00 97.44 85 LEU A N 1
ATOM 704 C CA . LEU A 1 85 ? 16.621 3.884 -3.693 1.00 97.44 85 LEU A CA 1
ATOM 705 C C . LEU A 1 85 ? 16.883 4.266 -2.226 1.00 97.44 85 LEU A C 1
ATOM 707 O O . LEU A 1 85 ? 16.543 5.368 -1.809 1.00 97.44 85 LEU A O 1
ATOM 711 N N . LEU A 1 86 ? 17.500 3.372 -1.448 1.00 97.81 86 LEU A N 1
ATOM 712 C CA . LEU A 1 86 ? 17.791 3.617 -0.034 1.00 97.81 86 LEU A CA 1
ATOM 713 C C . LEU A 1 86 ? 18.737 4.807 0.174 1.00 97.81 86 LEU A C 1
ATOM 715 O O . LEU A 1 86 ? 18.495 5.602 1.079 1.00 97.81 86 LEU A O 1
ATOM 719 N N . SER A 1 87 ? 19.776 4.955 -0.657 1.00 97.44 87 SER A N 1
ATOM 720 C CA . SER A 1 87 ? 20.688 6.109 -0.585 1.00 97.44 87 SER A CA 1
ATOM 721 C C . SER A 1 87 ? 19.940 7.417 -0.817 1.00 97.44 87 SER A C 1
ATOM 723 O O . SER A 1 87 ? 20.054 8.334 -0.010 1.00 97.44 87 SER A O 1
ATOM 725 N N . GLU A 1 88 ? 19.098 7.483 -1.853 1.00 98.12 88 GLU A N 1
ATOM 726 C CA . GLU A 1 88 ? 18.314 8.685 -2.157 1.00 98.12 88 GLU A CA 1
ATOM 727 C C . GLU A 1 88 ? 17.294 9.021 -1.063 1.00 98.12 88 GLU A C 1
ATOM 729 O O . GLU A 1 88 ? 17.064 10.196 -0.773 1.00 98.12 88 GLU A O 1
ATOM 734 N N . LEU A 1 89 ? 16.693 8.014 -0.421 1.00 98.06 89 LEU A N 1
ATOM 735 C CA . LEU A 1 89 ? 15.794 8.243 0.713 1.00 98.06 89 LEU A CA 1
ATOM 736 C C . LEU A 1 89 ? 16.540 8.792 1.931 1.00 98.06 89 LEU A C 1
ATOM 738 O O . LEU A 1 89 ? 16.028 9.688 2.599 1.00 98.06 89 LEU A O 1
ATOM 742 N N . VAL A 1 90 ? 17.745 8.288 2.205 1.00 97.38 90 VAL A N 1
ATOM 743 C CA . VAL A 1 90 ? 18.600 8.786 3.290 1.00 97.38 90 VAL A CA 1
ATOM 744 C C . VAL A 1 90 ? 19.067 10.213 3.013 1.00 97.38 90 VAL A C 1
ATOM 746 O O . VAL A 1 90 ? 18.967 11.074 3.882 1.00 97.38 90 VAL A O 1
ATOM 749 N N . GLU A 1 91 ? 19.561 10.480 1.806 1.00 97.44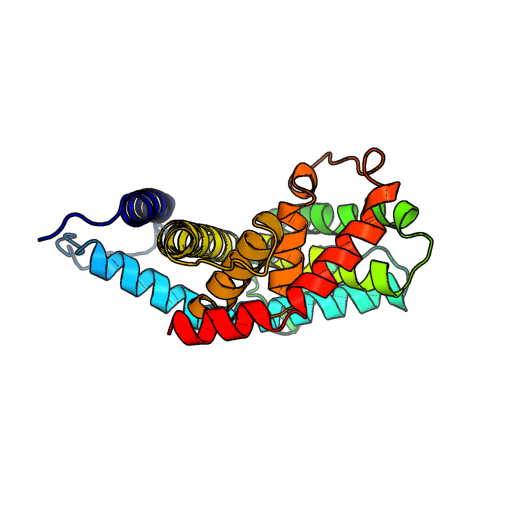 91 GLU A N 1
ATOM 750 C CA . GLU A 1 91 ? 20.038 11.803 1.391 1.00 97.44 91 GLU A CA 1
ATOM 751 C C . GLU A 1 91 ? 18.913 12.842 1.375 1.00 97.44 91 GLU A C 1
ATOM 753 O O . GLU A 1 91 ? 19.124 13.988 1.766 1.00 97.44 91 GLU A O 1
ATOM 758 N N . GLY A 1 92 ? 17.705 12.434 0.979 1.00 96.38 92 GLY A N 1
ATOM 759 C CA . GLY A 1 92 ? 16.509 13.272 1.011 1.00 96.38 92 GLY A CA 1
ATOM 760 C C . GLY A 1 92 ? 15.892 13.459 2.400 1.00 96.38 92 GLY A C 1
ATOM 761 O O . GLY A 1 92 ? 14.895 14.168 2.511 1.00 96.38 92 GLY A O 1
ATOM 762 N N . GLY A 1 93 ? 16.444 12.828 3.444 1.00 95.88 93 GLY A N 1
ATOM 763 C CA . GLY A 1 93 ? 15.925 12.910 4.813 1.00 95.88 93 GLY A CA 1
ATOM 764 C C . GLY A 1 93 ? 14.620 12.141 5.048 1.00 95.88 93 GLY A C 1
ATOM 765 O O . GLY A 1 93 ? 13.968 12.352 6.062 1.00 95.88 93 GLY A O 1
ATOM 766 N N . TYR A 1 94 ? 14.235 11.248 4.132 1.00 96.06 94 TYR A N 1
ATOM 767 C CA . TYR A 1 94 ? 13.017 10.436 4.231 1.00 96.06 94 TYR A CA 1
ATOM 768 C C . TYR A 1 94 ? 13.222 9.132 5.011 1.00 96.06 94 TYR A C 1
ATOM 770 O O . TYR A 1 94 ? 12.245 8.484 5.383 1.00 96.06 94 TYR A O 1
ATOM 778 N N . LEU A 1 95 ? 14.475 8.711 5.214 1.00 95.19 95 LEU A N 1
ATOM 779 C CA . LEU A 1 95 ? 14.832 7.484 5.923 1.00 95.19 95 LEU A CA 1
ATOM 780 C C . LEU A 1 95 ? 16.087 7.706 6.788 1.00 95.19 95 LEU A C 1
ATOM 782 O O . LEU A 1 95 ? 17.094 8.201 6.276 1.00 95.19 95 LEU A O 1
ATOM 786 N N . PRO A 1 96 ? 16.102 7.305 8.072 1.00 92.94 96 PRO A N 1
ATOM 787 C CA . PRO A 1 96 ? 17.324 7.334 8.868 1.00 92.94 96 PRO A CA 1
ATOM 788 C C . PRO A 1 96 ? 18.359 6.334 8.331 1.00 92.94 96 PRO A C 1
ATOM 790 O O . PRO A 1 96 ? 18.019 5.239 7.878 1.00 92.94 96 PRO A O 1
ATOM 793 N N . ARG A 1 97 ? 19.655 6.664 8.443 1.00 92.44 97 ARG A N 1
ATOM 794 C CA . ARG A 1 97 ? 20.762 5.796 7.979 1.00 92.44 97 ARG A CA 1
ATOM 795 C C . ARG A 1 97 ? 20.703 4.378 8.555 1.00 92.44 97 ARG A C 1
ATOM 797 O O . ARG A 1 97 ? 21.039 3.431 7.851 1.00 92.44 97 ARG A O 1
ATOM 804 N N . SER A 1 98 ? 20.261 4.229 9.805 1.00 90.38 98 SER A N 1
ATOM 805 C CA . SER A 1 98 ? 20.106 2.931 10.478 1.00 90.38 98 SER A CA 1
ATOM 806 C C . SER A 1 98 ? 19.087 2.011 9.793 1.00 90.38 98 SER A C 1
ATOM 808 O O . SER A 1 98 ? 19.233 0.793 9.859 1.00 90.38 98 SER A O 1
ATOM 810 N N . GLY A 1 99 ? 18.098 2.568 9.085 1.00 87.12 99 GLY A N 1
ATOM 811 C CA . GLY A 1 99 ? 17.094 1.806 8.339 1.00 87.12 99 GLY A CA 1
ATOM 812 C C . GLY A 1 99 ? 17.601 1.232 7.009 1.00 87.12 99 GLY A C 1
ATOM 813 O O . GLY A 1 99 ? 17.024 0.279 6.486 1.00 87.12 99 GLY A O 1
ATOM 814 N N . ALA A 1 100 ? 18.707 1.748 6.463 1.00 92.19 100 ALA A N 1
ATOM 815 C CA . ALA A 1 100 ? 19.249 1.352 5.161 1.00 92.19 100 ALA A CA 1
ATOM 816 C C . ALA A 1 100 ? 20.129 0.085 5.237 1.00 92.19 100 ALA A C 1
ATOM 818 O O . ALA A 1 100 ? 21.307 0.084 4.874 1.00 92.19 100 ALA A O 1
ATOM 819 N N . THR A 1 101 ? 19.564 -1.022 5.722 1.00 93.81 101 THR A N 1
ATOM 820 C CA . THR A 1 101 ? 20.293 -2.291 5.893 1.00 93.81 101 THR A CA 1
ATOM 821 C C . THR A 1 101 ? 20.287 -3.160 4.628 1.00 93.81 101 THR A C 1
ATOM 823 O O . THR A 1 101 ? 19.425 -3.044 3.755 1.00 93.81 101 THR A O 1
ATOM 826 N N . ARG A 1 102 ? 21.219 -4.123 4.541 1.00 91.88 102 ARG A 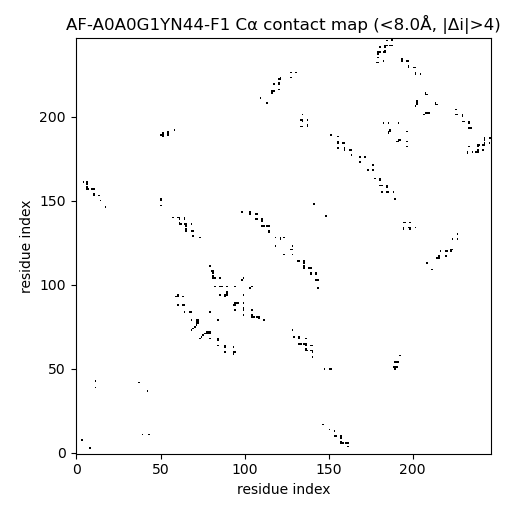N 1
ATOM 827 C CA . ARG A 1 102 ? 21.256 -5.107 3.438 1.00 91.88 102 ARG A CA 1
ATOM 828 C C . ARG A 1 102 ? 19.993 -5.977 3.382 1.00 91.88 102 ARG A C 1
ATOM 830 O O . ARG A 1 102 ? 19.551 -6.332 2.294 1.00 91.88 102 ARG A O 1
ATOM 837 N N . GLY A 1 103 ? 19.428 -6.324 4.541 1.00 93.06 103 GLY A N 1
ATOM 838 C CA . GLY A 1 103 ? 18.197 -7.112 4.624 1.00 93.06 103 GLY A CA 1
ATOM 839 C C . GLY A 1 103 ? 16.990 -6.353 4.075 1.00 93.06 103 GLY A C 1
ATOM 840 O O . GLY A 1 103 ? 16.204 -6.921 3.320 1.00 93.06 103 GLY A O 1
ATOM 841 N N . VAL A 1 104 ? 16.894 -5.057 4.388 1.00 94.06 104 VAL A N 1
ATOM 842 C CA . VAL A 1 104 ? 15.877 -4.157 3.824 1.00 94.06 104 VAL A CA 1
ATOM 843 C C . VAL A 1 104 ? 16.049 -4.032 2.312 1.00 94.06 104 VAL A C 1
ATOM 845 O O . VAL A 1 104 ? 15.081 -4.223 1.582 1.00 94.06 104 VAL A O 1
ATOM 848 N N . ALA A 1 105 ? 17.277 -3.818 1.825 1.00 96.00 105 ALA A N 1
AT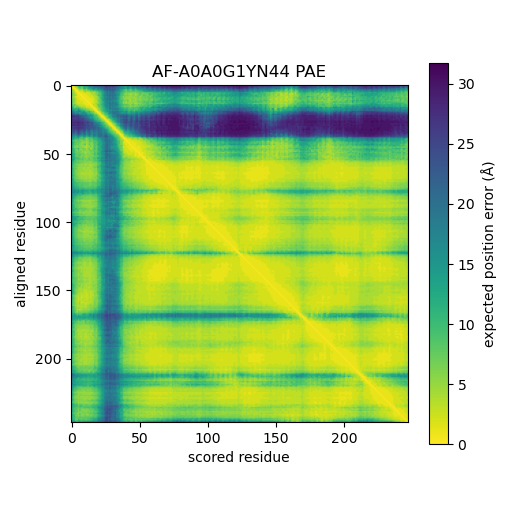OM 849 C CA . ALA A 1 105 ? 17.542 -3.735 0.388 1.00 96.00 105 ALA A CA 1
ATOM 850 C C . ALA A 1 105 ? 17.044 -4.978 -0.371 1.00 96.00 105 ALA A C 1
ATOM 852 O O . ALA A 1 105 ? 16.412 -4.835 -1.410 1.00 96.00 105 ALA A O 1
ATOM 853 N N . ARG A 1 106 ? 17.254 -6.188 0.173 1.00 95.19 106 ARG A N 1
ATOM 854 C CA . ARG A 1 106 ? 16.770 -7.435 -0.445 1.00 95.19 106 ARG A CA 1
ATOM 855 C C . ARG A 1 106 ? 15.242 -7.463 -0.582 1.00 95.19 106 ARG A C 1
ATOM 857 O O . ARG A 1 106 ? 14.743 -7.731 -1.668 1.00 95.19 106 ARG A O 1
ATOM 864 N N . LYS A 1 107 ? 14.513 -7.126 0.486 1.00 94.94 107 LYS A N 1
ATOM 865 C CA . LYS A 1 107 ? 13.038 -7.069 0.476 1.00 94.94 107 LYS A CA 1
ATOM 866 C C . LYS A 1 107 ? 12.500 -6.013 -0.494 1.00 94.94 107 LYS A C 1
ATOM 868 O O . LYS A 1 107 ? 11.489 -6.223 -1.153 1.00 94.94 107 LYS A O 1
ATOM 873 N N . ILE A 1 108 ? 13.186 -4.876 -0.603 1.00 96.44 108 ILE A N 1
ATOM 874 C CA . ILE A 1 108 ? 12.834 -3.831 -1.571 1.00 96.44 108 ILE A CA 1
ATOM 875 C C . ILE A 1 108 ? 13.055 -4.323 -3.003 1.00 96.44 108 ILE A C 1
ATOM 877 O O . ILE A 1 108 ? 12.197 -4.092 -3.850 1.00 96.44 108 ILE A O 1
ATOM 881 N N . THR A 1 109 ? 14.158 -5.026 -3.281 1.00 95.56 109 THR A N 1
ATOM 882 C CA . THR A 1 109 ? 14.380 -5.657 -4.590 1.00 95.56 109 THR A CA 1
ATOM 883 C C . THR A 1 109 ? 13.234 -6.607 -4.936 1.00 95.56 109 THR A C 1
ATOM 885 O O . THR A 1 109 ? 12.684 -6.508 -6.027 1.00 95.56 109 THR A O 1
ATOM 888 N N . GLU A 1 110 ? 12.803 -7.451 -3.995 1.00 93.44 110 GLU A N 1
ATOM 889 C CA . GLU A 1 110 ? 11.671 -8.368 -4.196 1.00 93.44 110 GLU A CA 1
ATOM 890 C C . GLU A 1 110 ? 10.369 -7.621 -4.544 1.00 93.44 110 GLU A C 1
ATOM 892 O O . GLU A 1 110 ? 9.649 -8.032 -5.456 1.00 93.44 110 GLU A O 1
ATOM 897 N N . ALA A 1 111 ? 10.078 -6.502 -3.872 1.00 94.50 111 ALA A N 1
ATOM 898 C CA . ALA A 1 111 ? 8.918 -5.663 -4.184 1.00 94.50 111 ALA A CA 1
ATOM 899 C C . ALA A 1 111 ? 9.023 -5.019 -5.581 1.00 94.50 111 ALA A C 1
ATOM 901 O O . ALA A 1 111 ? 8.052 -5.006 -6.340 1.00 94.50 111 ALA A O 1
ATOM 902 N N . ILE A 1 112 ? 10.207 -4.520 -5.956 1.00 94.56 112 ILE A N 1
ATOM 903 C CA . ILE A 1 112 ? 10.463 -3.935 -7.282 1.00 94.56 112 ILE A CA 1
ATOM 904 C C . ILE A 1 112 ? 10.321 -4.995 -8.385 1.00 94.56 112 ILE A C 1
ATOM 906 O O . ILE A 1 112 ? 9.704 -4.727 -9.420 1.00 94.56 112 ILE A O 1
ATOM 910 N N . ASP A 1 113 ? 10.807 -6.213 -8.155 1.00 92.81 113 ASP A N 1
ATOM 911 C CA . ASP A 1 113 ? 10.742 -7.311 -9.121 1.00 92.81 113 ASP A CA 1
ATOM 912 C C . ASP A 1 113 ? 9.298 -7.727 -9.441 1.00 92.81 113 ASP A C 1
ATOM 914 O O . ASP A 1 113 ? 9.013 -8.157 -10.563 1.00 92.81 113 ASP A O 1
ATOM 918 N N . LYS A 1 114 ? 8.345 -7.545 -8.515 1.00 91.56 114 LYS A N 1
ATOM 919 C CA . LYS A 1 114 ? 6.917 -7.789 -8.792 1.00 91.56 114 LYS A CA 1
ATOM 920 C C . LYS A 1 114 ? 6.381 -6.885 -9.904 1.00 91.56 114 LYS A C 1
ATOM 922 O O . LYS A 1 114 ? 5.590 -7.350 -10.727 1.00 91.56 114 LYS A O 1
ATOM 927 N N . ALA A 1 115 ? 6.844 -5.633 -9.998 1.00 90.62 115 ALA A N 1
ATOM 928 C CA . ALA A 1 115 ? 6.485 -4.761 -11.120 1.00 90.62 115 ALA A CA 1
ATOM 929 C C . ALA A 1 115 ? 7.032 -5.288 -12.454 1.00 90.62 115 ALA A C 1
ATOM 931 O O . ALA A 1 115 ? 6.335 -5.226 -13.465 1.00 90.62 115 ALA A O 1
ATOM 932 N N . ALA A 1 116 ? 8.241 -5.852 -12.465 1.00 89.06 116 ALA A N 1
ATOM 933 C CA . ALA A 1 116 ? 8.804 -6.450 -13.674 1.00 89.06 116 ALA A CA 1
ATOM 934 C C . ALA A 1 116 ? 8.017 -7.694 -14.119 1.00 89.06 116 ALA A C 1
ATOM 936 O O . ALA A 1 116 ? 7.785 -7.877 -15.313 1.00 89.06 116 ALA A O 1
ATOM 937 N N . ARG A 1 117 ? 7.547 -8.516 -13.169 1.00 89.94 117 ARG A N 1
ATOM 938 C CA . ARG A 1 117 ? 6.736 -9.715 -13.456 1.00 89.94 117 ARG A CA 1
ATOM 939 C C . ARG A 1 117 ? 5.353 -9.381 -14.011 1.00 89.94 117 ARG A C 1
ATOM 941 O O . ARG A 1 117 ? 4.847 -10.123 -14.840 1.00 89.94 117 ARG A O 1
ATOM 948 N N . ILE A 1 118 ? 4.736 -8.283 -13.567 1.00 89.56 118 ILE A N 1
ATOM 949 C CA . ILE A 1 118 ? 3.395 -7.901 -14.030 1.00 89.56 118 ILE A CA 1
ATOM 950 C C . ILE A 1 118 ? 3.414 -7.090 -15.335 1.00 89.56 118 ILE A C 1
ATOM 952 O O . ILE A 1 118 ? 2.415 -7.090 -16.053 1.00 89.56 118 ILE A O 1
ATOM 956 N N . GLU A 1 119 ? 4.532 -6.427 -15.665 1.00 88.69 119 GLU A N 1
ATOM 957 C CA . GLU A 1 119 ? 4.674 -5.552 -16.842 1.00 88.69 119 GLU A CA 1
ATOM 958 C C . GLU A 1 119 ? 4.179 -6.181 -18.161 1.00 88.69 119 GLU A C 1
ATOM 960 O O . GLU A 1 119 ? 3.421 -5.509 -18.872 1.00 88.69 119 GLU A O 1
ATOM 965 N N . PRO A 1 120 ? 4.494 -7.454 -18.494 1.00 88.75 120 PRO A N 1
ATOM 966 C CA . PRO A 1 120 ? 4.011 -8.087 -19.724 1.00 88.75 120 PRO A CA 1
ATOM 967 C C . PRO A 1 120 ? 2.481 -8.144 -19.827 1.00 88.75 120 PRO A C 1
ATOM 969 O O . PRO A 1 120 ? 1.926 -8.117 -20.925 1.00 88.75 120 PRO A O 1
ATOM 972 N N . HIS A 1 121 ? 1.777 -8.174 -18.693 1.00 87.62 121 HIS A N 1
ATOM 973 C CA . HIS A 1 121 ? 0.318 -8.267 -18.633 1.00 87.62 121 HIS A CA 1
ATOM 974 C C . HIS A 1 121 ? -0.380 -6.899 -18.713 1.00 87.62 121 HIS A C 1
ATOM 976 O O . HIS A 1 121 ? -1.600 -6.827 -18.860 1.00 87.62 121 HIS A O 1
ATOM 982 N N . LEU A 1 122 ? 0.366 -5.789 -18.657 1.00 87.31 122 LEU A N 1
ATOM 983 C CA . LEU A 1 122 ? -0.207 -4.436 -18.665 1.00 87.31 122 LEU A CA 1
ATOM 984 C C . LEU A 1 122 ? -0.539 -3.916 -20.072 1.00 87.31 122 LEU A C 1
ATOM 986 O O . LEU A 1 122 ? -0.986 -2.774 -20.213 1.00 87.31 122 LEU A O 1
ATOM 990 N N . SER A 1 123 ? -0.325 -4.728 -21.115 1.00 82.56 123 SER A N 1
ATOM 991 C CA . SER A 1 123 ? -0.654 -4.407 -22.516 1.00 82.56 123 SER A CA 1
ATOM 992 C C . SER A 1 123 ? -0.096 -3.051 -22.980 1.00 82.56 123 SER A C 1
ATOM 994 O O . SER A 1 123 ? -0.726 -2.321 -23.740 1.00 82.56 123 SER A O 1
ATOM 996 N N . GLY A 1 124 ? 1.068 -2.651 -22.457 1.00 80.50 124 GLY A N 1
ATOM 997 C CA . GLY A 1 124 ? 1.702 -1.377 -22.796 1.00 80.50 124 GLY A CA 1
ATOM 998 C C . GLY A 1 124 ? 1.039 -0.121 -22.204 1.00 80.50 124 GLY A C 1
ATOM 999 O O . GLY A 1 124 ? 1.512 0.986 -22.479 1.00 80.50 124 GLY A O 1
ATOM 1000 N N . SER A 1 125 ? -0.001 -0.243 -21.372 1.00 90.19 125 SER A N 1
ATOM 1001 C CA . SER A 1 125 ? -0.736 0.903 -20.824 1.00 90.19 125 SER A CA 1
ATOM 1002 C C . SER A 1 125 ? 0.086 1.697 -19.805 1.00 90.19 125 SER A C 1
ATOM 1004 O O . SER A 1 125 ? 0.368 1.244 -18.693 1.00 90.19 125 SER A O 1
ATOM 1006 N N . ALA A 1 126 ? 0.404 2.950 -20.146 1.00 90.50 126 ALA A N 1
ATOM 1007 C CA . ALA A 1 126 ? 1.122 3.856 -19.251 1.00 90.50 126 ALA A CA 1
ATOM 1008 C C . ALA A 1 126 ? 0.343 4.156 -17.960 1.00 90.50 126 ALA A C 1
ATOM 1010 O O . ALA A 1 126 ? 0.948 4.402 -16.918 1.00 90.50 126 ALA A O 1
ATOM 1011 N N . SER A 1 127 ? -0.993 4.138 -18.008 1.00 92.31 127 SER A N 1
ATOM 1012 C CA . SER A 1 127 ? -1.800 4.366 -16.811 1.00 92.31 127 SER A CA 1
ATOM 1013 C C . SER A 1 127 ? -1.748 3.163 -15.868 1.00 92.31 127 SER A C 1
ATOM 1015 O O . SER A 1 127 ? -1.647 3.374 -14.663 1.00 92.31 127 SER A O 1
ATOM 1017 N N . LEU A 1 128 ? -1.775 1.928 -16.382 1.00 93.62 128 LEU A N 1
ATOM 1018 C CA . LEU A 1 128 ? -1.667 0.720 -15.558 1.00 93.62 128 LEU A CA 1
ATOM 1019 C C . L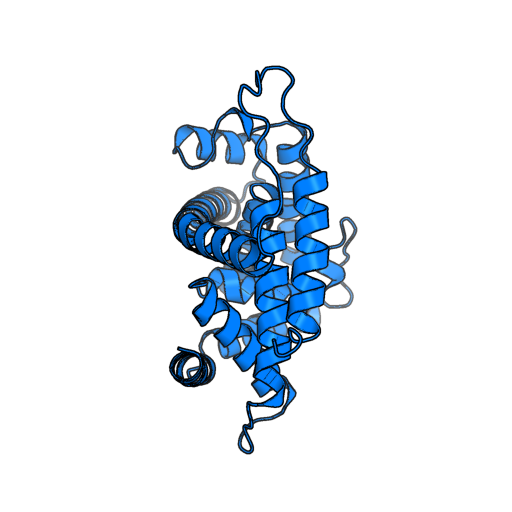EU A 1 128 ? -0.274 0.602 -14.940 1.00 93.62 128 LEU A C 1
ATOM 1021 O O . LEU A 1 128 ? -0.169 0.389 -13.737 1.00 93.62 128 LEU A O 1
ATOM 1025 N N . ARG A 1 129 ? 0.779 0.882 -15.717 1.00 93.88 129 ARG A N 1
ATOM 1026 C CA . ARG A 1 129 ? 2.154 0.986 -15.206 1.00 93.88 129 ARG A CA 1
ATOM 1027 C C . ARG A 1 129 ? 2.278 1.928 -14.016 1.00 93.88 129 ARG A C 1
ATOM 1029 O O . ARG A 1 129 ? 2.870 1.581 -13.003 1.00 93.88 129 ARG A O 1
ATOM 1036 N N . ARG A 1 130 ? 1.685 3.123 -14.116 1.00 95.19 130 ARG A N 1
ATOM 1037 C CA . ARG A 1 130 ? 1.679 4.094 -13.010 1.00 95.19 130 ARG A CA 1
ATOM 1038 C C . ARG A 1 130 ? 0.969 3.562 -11.764 1.00 95.19 130 ARG A C 1
ATOM 1040 O O . ARG A 1 130 ? 1.430 3.844 -10.665 1.00 95.19 130 ARG A O 1
ATOM 1047 N N . ALA A 1 131 ? -0.120 2.805 -11.922 1.00 96.12 131 ALA A N 1
ATOM 1048 C CA . ALA A 1 131 ? -0.793 2.173 -10.786 1.00 96.12 131 ALA A CA 1
ATOM 1049 C C . ALA A 1 131 ? 0.088 1.102 -10.131 1.00 96.12 131 ALA A C 1
ATOM 1051 O O . ALA A 1 131 ? 0.254 1.129 -8.919 1.00 96.12 131 ALA A O 1
ATOM 1052 N N . VAL A 1 132 ? 0.715 0.231 -10.925 1.00 95.38 132 VAL A N 1
ATOM 1053 C CA . VAL A 1 132 ? 1.630 -0.800 -10.411 1.00 95.38 132 VAL A CA 1
ATOM 1054 C C . VAL A 1 132 ? 2.810 -0.181 -9.665 1.00 95.38 132 VAL A C 1
ATOM 1056 O O . VAL A 1 132 ? 3.124 -0.613 -8.562 1.00 95.38 132 VAL A O 1
ATOM 1059 N N . ILE A 1 133 ? 3.424 0.875 -10.206 1.00 96.38 133 ILE A N 1
ATOM 1060 C CA . ILE A 1 133 ? 4.501 1.594 -9.511 1.00 96.38 133 ILE A CA 1
ATOM 1061 C C . ILE A 1 133 ? 4.009 2.191 -8.187 1.00 96.38 133 ILE A C 1
ATOM 1063 O O . ILE A 1 133 ? 4.720 2.120 -7.190 1.00 96.38 133 ILE A O 1
ATOM 1067 N N . SER A 1 134 ? 2.788 2.732 -8.149 1.00 97.62 134 SER A N 1
ATOM 1068 C CA . SER A 1 134 ? 2.184 3.204 -6.898 1.00 97.62 134 SER A CA 1
ATOM 1069 C C . SER A 1 134 ? 1.963 2.067 -5.891 1.00 97.62 134 SER A C 1
ATOM 1071 O O . SER A 1 134 ? 2.075 2.313 -4.694 1.00 97.62 134 SER A O 1
ATOM 1073 N N . PHE A 1 135 ? 1.639 0.848 -6.336 1.00 97.38 135 PHE A N 1
ATOM 1074 C CA . PHE A 1 135 ? 1.506 -0.317 -5.451 1.00 97.38 135 PHE A CA 1
ATOM 1075 C C . PHE A 1 135 ? 2.858 -0.734 -4.879 1.00 97.38 135 PHE A C 1
ATOM 1077 O O . PHE A 1 135 ? 2.980 -0.887 -3.669 1.00 97.38 135 PHE A O 1
ATOM 1084 N N . VAL A 1 136 ? 3.886 -0.826 -5.726 1.00 96.94 136 VAL A N 1
ATOM 1085 C CA . VAL A 1 136 ? 5.255 -1.128 -5.285 1.00 96.94 136 VAL A CA 1
ATOM 1086 C C . VAL A 1 136 ? 5.778 -0.058 -4.332 1.00 96.94 136 VAL A C 1
ATOM 1088 O O . VAL A 1 136 ? 6.422 -0.393 -3.347 1.00 96.94 136 VAL A O 1
ATOM 1091 N N . ALA A 1 137 ? 5.474 1.221 -4.564 1.00 98.06 137 ALA A N 1
ATOM 1092 C CA . ALA A 1 137 ? 5.870 2.286 -3.647 1.00 98.06 137 ALA A CA 1
ATOM 1093 C C . ALA A 1 137 ? 5.265 2.104 -2.246 1.00 98.06 137 ALA A C 1
ATOM 1095 O O . ALA A 1 137 ? 5.975 2.250 -1.254 1.00 98.06 137 ALA A O 1
ATOM 1096 N N . SER A 1 138 ? 3.979 1.748 -2.167 1.00 97.38 138 SER A N 1
ATOM 1097 C CA . SER A 1 138 ? 3.325 1.422 -0.897 1.00 97.38 138 SER A CA 1
ATOM 1098 C C . SER A 1 138 ? 3.885 0.149 -0.257 1.00 97.38 138 SER A C 1
ATOM 1100 O O . SER A 1 138 ? 4.081 0.129 0.950 1.00 97.38 138 SER A O 1
ATOM 1102 N N . GLU A 1 139 ? 4.196 -0.886 -1.039 1.00 96.69 139 GLU A N 1
ATOM 1103 C CA . GLU A 1 139 ? 4.819 -2.108 -0.517 1.00 96.69 139 GLU A CA 1
ATOM 1104 C C . GLU A 1 139 ? 6.217 -1.855 0.055 1.00 96.69 139 GLU A C 1
ATOM 1106 O O . GLU A 1 139 ? 6.551 -2.355 1.127 1.00 96.69 139 GLU A O 1
ATOM 1111 N N . VAL A 1 140 ? 7.027 -1.052 -0.636 1.00 97.50 140 VAL A N 1
ATOM 1112 C CA . VAL A 1 140 ? 8.350 -0.643 -0.159 1.00 97.50 140 VAL A CA 1
ATOM 1113 C C . VAL A 1 140 ? 8.239 0.182 1.118 1.00 97.50 140 VAL A C 1
ATOM 1115 O O . VAL A 1 140 ? 9.059 0.000 2.012 1.00 97.50 140 VAL A O 1
ATOM 1118 N N . GLU A 1 141 ? 7.226 1.044 1.240 1.00 96.50 141 GLU A N 1
ATOM 1119 C CA . GLU A 1 141 ? 6.947 1.713 2.511 1.00 96.50 141 GLU A CA 1
ATOM 1120 C C . GLU A 1 141 ? 6.702 0.660 3.605 1.00 96.50 141 GLU A C 1
ATOM 1122 O O . GLU A 1 141 ? 7.443 0.637 4.585 1.00 96.50 141 GLU A O 1
ATOM 1127 N N . THR A 1 142 ? 5.782 -0.289 3.400 1.00 94.75 142 THR A N 1
ATOM 1128 C CA . THR A 1 142 ? 5.495 -1.351 4.381 1.00 94.75 142 THR A CA 1
ATOM 1129 C C . THR A 1 142 ? 6.742 -2.166 4.766 1.00 94.75 142 THR A C 1
ATOM 1131 O O . THR A 1 142 ? 6.837 -2.664 5.886 1.00 94.75 142 THR A O 1
ATOM 1134 N N . VAL A 1 143 ? 7.728 -2.310 3.873 1.00 95.44 143 VAL A N 1
ATOM 1135 C CA . VAL A 1 143 ? 9.027 -2.933 4.196 1.00 95.44 143 VAL A CA 1
ATOM 1136 C C . VAL A 1 143 ? 9.858 -2.075 5.159 1.00 95.44 143 VAL A C 1
ATOM 1138 O O . VAL A 1 143 ? 10.572 -2.633 5.995 1.00 95.44 143 VAL A O 1
ATOM 1141 N N . LEU A 1 144 ? 9.793 -0.749 5.031 1.00 95.06 144 LEU A N 1
ATOM 1142 C CA . LEU A 1 144 ? 10.524 0.220 5.851 1.00 95.06 144 LEU A CA 1
ATOM 1143 C C . LEU A 1 144 ? 9.852 0.479 7.206 1.00 95.06 144 LEU A C 1
ATOM 1145 O O . LEU A 1 144 ? 10.566 0.717 8.176 1.00 95.06 144 LEU A O 1
ATOM 1149 N N . ALA A 1 145 ? 8.523 0.382 7.278 1.00 92.12 145 ALA A N 1
ATOM 1150 C CA . ALA A 1 145 ? 7.730 0.572 8.494 1.00 92.12 145 ALA A CA 1
ATOM 1151 C C . ALA A 1 145 ? 6.778 -0.617 8.760 1.00 92.12 145 ALA A C 1
ATOM 1153 O O . ALA A 1 145 ? 5.551 -0.487 8.740 1.00 92.12 145 ALA A O 1
ATOM 1154 N N . PRO A 1 146 ? 7.308 -1.838 8.967 1.00 90.12 146 PRO A N 1
ATOM 1155 C CA . PRO A 1 146 ? 6.472 -3.033 9.032 1.00 90.12 146 PRO A CA 1
ATOM 1156 C C . PRO A 1 146 ? 5.561 -3.066 10.261 1.00 90.12 146 PRO A C 1
ATOM 1158 O O . PRO A 1 146 ? 4.501 -3.683 10.204 1.00 90.12 146 PRO A O 1
ATOM 1161 N N . ARG A 1 147 ? 5.955 -2.454 11.384 1.00 85.50 147 ARG A N 1
ATOM 1162 C CA . ARG A 1 147 ? 5.173 -2.506 12.629 1.00 85.50 147 ARG A CA 1
ATOM 1163 C C . ARG A 1 147 ? 3.958 -1.595 12.541 1.00 85.50 147 ARG A C 1
ATOM 1165 O O . ARG A 1 147 ? 2.851 -2.017 12.859 1.00 85.50 147 ARG A O 1
ATOM 1172 N N . GLU A 1 148 ? 4.182 -0.389 12.055 1.00 87.62 148 GLU A N 1
ATOM 1173 C CA . GLU A 1 148 ? 3.207 0.672 11.863 1.00 87.62 148 GLU A CA 1
ATOM 1174 C C . GLU A 1 148 ? 2.105 0.191 10.911 1.00 87.62 148 GLU A C 1
ATOM 1176 O O . GLU A 1 148 ? 0.932 0.186 11.273 1.00 87.62 148 GLU A O 1
ATOM 1181 N N . HIS A 1 149 ? 2.479 -0.389 9.763 1.00 89.19 149 HIS A N 1
ATOM 1182 C CA . HIS A 1 149 ? 1.509 -0.949 8.808 1.00 89.19 149 HIS A CA 1
ATOM 1183 C C . HIS A 1 149 ? 0.754 -2.172 9.338 1.00 89.19 149 HIS A C 1
ATOM 1185 O O . HIS A 1 149 ? -0.421 -2.372 9.020 1.00 89.19 149 HIS A O 1
ATOM 1191 N N . LEU A 1 150 ? 1.398 -3.012 10.155 1.00 86.69 150 LEU A N 1
ATOM 1192 C CA . LEU A 1 150 ? 0.719 -4.134 10.811 1.00 86.69 150 LEU A CA 1
ATOM 1193 C C . LEU A 1 150 ? -0.313 -3.654 11.842 1.00 86.69 150 LEU A C 1
ATOM 1195 O O . LEU A 1 150 ? -1.370 -4.280 11.985 1.00 86.69 150 LEU A O 1
ATOM 1199 N N . LEU A 1 151 ? -0.010 -2.573 12.563 1.00 85.50 151 LEU A N 1
ATOM 1200 C CA . LEU A 1 151 ? -0.929 -1.933 13.499 1.00 85.50 151 LEU A CA 1
ATOM 1201 C C . LEU A 1 151 ? -2.087 -1.257 12.758 1.00 85.50 151 LEU A C 1
ATOM 1203 O O . LEU A 1 151 ? -3.239 -1.521 13.110 1.00 85.50 151 LEU A O 1
ATOM 1207 N N . ASP A 1 152 ? -1.810 -0.498 11.695 1.00 88.94 152 ASP A N 1
ATOM 1208 C CA . ASP A 1 152 ? -2.816 0.109 10.814 1.00 88.94 152 ASP A CA 1
ATOM 1209 C C . ASP A 1 152 ? -3.850 -0.921 10.352 1.00 88.94 152 ASP A C 1
ATOM 1211 O O . ASP A 1 152 ? -5.059 -0.756 10.548 1.00 88.94 152 ASP A O 1
ATOM 1215 N N . ASP A 1 153 ? -3.379 -2.032 9.781 1.00 88.62 153 ASP A N 1
ATOM 1216 C CA . ASP A 1 153 ? -4.240 -3.099 9.282 1.00 88.62 153 ASP A CA 1
ATOM 1217 C C . ASP A 1 153 ? -5.056 -3.759 10.401 1.00 88.62 153 ASP A C 1
ATOM 1219 O O . ASP A 1 153 ? -6.237 -4.076 10.209 1.00 88.62 153 ASP A O 1
ATOM 1223 N N . ALA A 1 154 ? -4.461 -3.960 11.580 1.00 88.31 154 ALA A N 1
ATOM 1224 C CA . ALA A 1 154 ? -5.150 -4.552 12.721 1.00 88.31 154 ALA A CA 1
ATOM 1225 C C . ALA A 1 154 ? -6.261 -3.636 13.260 1.00 88.31 154 ALA A C 1
ATOM 1227 O O . ALA A 1 154 ? -7.381 -4.107 13.487 1.00 88.31 154 ALA A O 1
ATOM 1228 N N . VAL A 1 155 ? -5.969 -2.344 13.430 1.00 87.75 155 VAL A N 1
ATOM 1229 C CA . VAL A 1 155 ? -6.913 -1.338 13.935 1.00 87.75 155 VAL A CA 1
ATOM 1230 C C . VAL A 1 155 ? -8.060 -1.142 12.944 1.00 87.75 155 VAL A C 1
ATOM 1232 O O . VAL A 1 155 ? -9.230 -1.234 13.325 1.00 87.75 155 VAL A O 1
ATOM 1235 N N . VAL A 1 156 ? -7.750 -0.976 11.656 1.00 90.56 156 VAL A N 1
ATOM 1236 C CA . VAL A 1 156 ? -8.755 -0.837 10.591 1.00 90.56 156 VAL A CA 1
ATOM 1237 C C . VAL A 1 156 ? -9.652 -2.067 10.515 1.00 90.56 156 VAL A C 1
ATOM 1239 O O . VAL A 1 156 ? -10.868 -1.929 10.384 1.00 90.56 156 VAL A O 1
ATOM 1242 N N . GLN A 1 157 ? -9.090 -3.274 10.609 1.00 91.38 157 GLN A N 1
ATOM 1243 C CA . GLN A 1 157 ? -9.880 -4.502 10.548 1.00 91.38 157 GLN A CA 1
ATOM 1244 C C . GLN A 1 157 ? -10.826 -4.634 11.750 1.00 91.38 157 GLN A C 1
ATOM 1246 O O . GLN A 1 157 ? -11.985 -5.015 11.568 1.00 91.38 157 GLN A O 1
ATOM 1251 N N . ALA A 1 158 ? -10.365 -4.306 12.958 1.00 89.19 158 ALA A N 1
ATOM 1252 C CA . ALA A 1 158 ? -11.207 -4.327 14.153 1.00 89.19 158 ALA A CA 1
ATOM 1253 C C . ALA A 1 158 ? -12.342 -3.291 14.067 1.00 89.19 158 ALA A C 1
ATOM 1255 O O . ALA A 1 158 ? -13.491 -3.575 14.428 1.00 89.19 158 ALA A O 1
ATOM 1256 N N . PHE A 1 159 ? -12.040 -2.105 13.533 1.00 89.50 159 PHE A N 1
ATOM 1257 C CA . PHE A 1 159 ? -13.033 -1.059 13.323 1.00 89.50 159 PHE A CA 1
ATOM 1258 C C . PHE A 1 159 ? -14.061 -1.453 12.263 1.00 89.50 159 PHE A C 1
ATOM 1260 O O . PHE A 1 159 ? -15.262 -1.383 12.521 1.00 89.50 159 PHE A O 1
ATOM 1267 N N . TYR A 1 160 ? -13.604 -1.982 11.126 1.00 91.94 160 TYR A N 1
ATOM 1268 C CA . TYR A 1 160 ? -14.464 -2.519 10.074 1.00 91.94 160 TYR A CA 1
ATOM 1269 C C . TYR A 1 160 ? -15.453 -3.553 10.623 1.00 91.94 160 TYR A C 1
ATOM 1271 O O . TYR A 1 160 ? -16.652 -3.426 10.403 1.00 91.94 160 TYR A O 1
ATOM 1279 N N . GLN A 1 161 ? -14.983 -4.532 11.402 1.00 91.81 161 GLN A N 1
ATOM 1280 C CA . GLN A 1 161 ? -15.845 -5.566 11.996 1.00 91.81 161 GLN A CA 1
ATOM 1281 C C . GLN A 1 161 ? -16.880 -5.006 12.979 1.00 91.81 161 GLN A C 1
ATOM 1283 O O . GLN A 1 161 ? -17.939 -5.600 13.168 1.00 91.81 161 GLN A O 1
ATOM 1288 N N . THR A 1 162 ? -16.584 -3.872 13.610 1.00 88.50 162 THR A N 1
ATOM 1289 C CA . THR A 1 162 ? -17.500 -3.209 14.545 1.00 88.50 162 THR A CA 1
ATOM 1290 C C . THR A 1 162 ? -18.557 -2.378 13.812 1.00 88.50 162 THR A C 1
ATOM 1292 O O . THR A 1 162 ? -19.705 -2.295 14.251 1.00 88.50 162 THR A O 1
ATOM 1295 N N . VAL A 1 163 ? -18.168 -1.759 12.699 1.00 88.00 163 VAL A N 1
ATOM 1296 C CA . VAL A 1 163 ? -18.978 -0.801 11.942 1.00 88.00 163 VAL A CA 1
ATOM 1297 C C . VAL A 1 163 ? -19.842 -1.483 10.885 1.00 88.00 163 VAL A C 1
ATOM 1299 O O . VAL A 1 163 ? -21.021 -1.154 10.765 1.00 88.00 163 VAL A O 1
ATOM 1302 N N . GLN A 1 164 ? -19.284 -2.436 10.137 1.00 90.19 164 GLN A N 1
ATOM 1303 C CA . GLN A 1 164 ? -19.932 -3.056 8.979 1.00 90.19 164 GLN A CA 1
ATOM 1304 C C . GLN A 1 164 ? -21.339 -3.610 9.278 1.00 90.19 164 GLN A C 1
ATOM 1306 O O . GLN A 1 164 ? -22.243 -3.296 8.507 1.00 90.19 164 GLN A O 1
ATOM 1311 N N . PRO A 1 165 ? -21.605 -4.297 10.412 1.00 88.19 165 PRO A N 1
ATOM 1312 C CA . PRO A 1 165 ? -22.946 -4.815 10.712 1.00 88.19 165 PRO A CA 1
ATOM 1313 C C . PRO A 1 165 ? -24.017 -3.732 10.913 1.00 88.19 165 PRO A C 1
ATOM 1315 O O . PRO A 1 165 ? -25.210 -4.028 10.892 1.00 88.19 165 PRO A O 1
ATOM 1318 N N . ARG A 1 166 ? -23.603 -2.485 11.167 1.00 87.12 166 ARG A N 1
ATOM 1319 C CA . ARG A 1 166 ? -24.489 -1.342 11.441 1.00 87.12 166 ARG A CA 1
ATOM 1320 C C . ARG A 1 166 ? -24.777 -0.511 10.195 1.00 87.12 166 ARG A C 1
ATOM 1322 O O . ARG A 1 166 ? -25.665 0.337 10.229 1.00 87.12 166 ARG A O 1
ATOM 1329 N N . ILE A 1 167 ? -24.029 -0.723 9.115 1.00 84.62 167 ILE A N 1
ATOM 1330 C CA . ILE A 1 167 ? -24.199 0.016 7.869 1.00 84.62 167 ILE A CA 1
ATOM 1331 C C . ILE A 1 167 ? -25.102 -0.792 6.945 1.00 84.62 167 ILE A C 1
ATOM 1333 O O . ILE A 1 167 ? -24.785 -1.912 6.558 1.00 84.62 167 ILE A O 1
ATOM 1337 N N . GLN A 1 168 ? -26.229 -0.193 6.572 1.00 80.12 168 GLN A N 1
ATOM 1338 C CA . GLN A 1 168 ? -27.145 -0.734 5.575 1.00 80.12 168 GLN A CA 1
ATOM 1339 C C . GLN A 1 168 ? -27.139 0.178 4.350 1.00 80.12 168 GLN A C 1
ATOM 1341 O O . GLN A 1 168 ? -27.226 1.399 4.479 1.00 80.12 168 GLN A O 1
ATOM 1346 N N . GLY A 1 169 ? -27.052 -0.418 3.165 1.00 76.62 169 GLY A N 1
ATOM 1347 C CA . GLY A 1 169 ? -27.066 0.292 1.889 1.00 76.62 169 GLY A CA 1
ATOM 1348 C C . GLY A 1 169 ? -27.911 -0.471 0.885 1.00 76.62 169 GLY A C 1
ATOM 1349 O O . GLY A 1 169 ? -27.366 -1.148 0.028 1.00 76.62 169 GLY A O 1
ATOM 1350 N N . HIS A 1 170 ? -29.237 -0.373 1.007 1.00 71.38 170 HIS A N 1
ATOM 1351 C CA . HIS A 1 170 ? -30.196 -1.114 0.173 1.00 71.38 170 HIS A CA 1
ATOM 1352 C C . HIS A 1 170 ? -30.072 -0.814 -1.332 1.00 71.38 170 HIS A C 1
ATOM 1354 O O . HIS A 1 170 ? -30.519 -1.609 -2.150 1.00 71.38 170 HIS A O 1
ATOM 1360 N N . GLU A 1 171 ? -29.461 0.316 -1.691 1.00 79.31 171 GLU A N 1
ATOM 1361 C CA . GLU A 1 171 ? -29.220 0.737 -3.077 1.00 79.31 171 GLU A CA 1
ATOM 1362 C C . GLU A 1 171 ? -27.930 0.152 -3.676 1.00 79.31 171 GLU A C 1
ATOM 1364 O O . GLU A 1 171 ? -27.691 0.293 -4.874 1.00 79.31 171 GLU A O 1
ATOM 1369 N N . PHE A 1 172 ? -27.093 -0.505 -2.867 1.00 81.44 172 PHE A N 1
ATOM 1370 C CA . PHE A 1 172 ? -25.793 -1.017 -3.285 1.00 81.44 172 PHE A CA 1
ATOM 1371 C C . PHE A 1 172 ? -25.719 -2.534 -3.148 1.00 81.44 172 PHE A C 1
ATOM 1373 O O . PHE A 1 172 ? -26.238 -3.130 -2.204 1.00 81.44 172 PHE A O 1
ATOM 1380 N N . GLU A 1 173 ? -24.998 -3.164 -4.074 1.00 87.69 173 GLU A N 1
ATOM 1381 C CA . GLU A 1 173 ? -24.572 -4.547 -3.904 1.00 87.69 173 GLU A CA 1
ATOM 1382 C C . GLU A 1 173 ? -23.722 -4.678 -2.633 1.00 87.69 173 GLU A C 1
ATOM 1384 O O . GLU A 1 173 ? -22.894 -3.813 -2.329 1.00 87.69 173 GLU A O 1
ATOM 1389 N N . LYS A 1 174 ? -23.913 -5.776 -1.896 1.00 86.81 174 LYS A N 1
ATOM 1390 C CA . LYS A 1 174 ? -23.242 -6.008 -0.614 1.00 86.81 174 LYS A CA 1
ATOM 1391 C C . LYS A 1 174 ? -21.718 -5.936 -0.729 1.00 86.81 174 LYS A C 1
ATOM 1393 O O . LYS A 1 174 ? -21.093 -5.267 0.085 1.00 86.81 174 LYS A O 1
ATOM 1398 N N . ASP A 1 175 ? -21.138 -6.558 -1.752 1.00 88.38 175 ASP A N 1
ATOM 1399 C CA . ASP A 1 175 ? -19.685 -6.580 -1.949 1.00 88.38 175 ASP A CA 1
ATOM 1400 C C . ASP A 1 175 ? -19.133 -5.174 -2.225 1.00 88.38 175 ASP A C 1
ATOM 1402 O O . ASP A 1 175 ? -18.091 -4.787 -1.690 1.00 88.38 175 ASP A O 1
ATOM 1406 N N . HIS A 1 176 ? -19.865 -4.365 -3.000 1.00 89.19 176 HIS A N 1
ATOM 1407 C CA . HIS A 1 176 ? -19.510 -2.965 -3.219 1.00 89.19 176 HIS A CA 1
ATOM 1408 C C . HIS A 1 176 ? -19.589 -2.160 -1.918 1.00 89.19 176 HIS A C 1
ATOM 1410 O O . HIS A 1 176 ? -18.655 -1.426 -1.591 1.00 89.19 176 HIS A O 1
ATOM 1416 N N . LEU A 1 177 ? -20.672 -2.319 -1.151 1.00 91.25 177 LEU A N 1
ATOM 1417 C CA . LEU A 1 177 ? -20.842 -1.639 0.129 1.00 91.25 177 LEU A CA 1
ATOM 1418 C C . LEU A 1 177 ? -19.727 -2.014 1.112 1.00 91.25 177 LEU A C 1
ATOM 1420 O O . LEU A 1 177 ? -19.132 -1.125 1.715 1.00 91.25 177 LEU A O 1
ATOM 1424 N N . ASP A 1 178 ? -19.392 -3.299 1.227 1.00 92.00 178 ASP A N 1
ATOM 1425 C CA . ASP A 1 178 ? -18.331 -3.787 2.110 1.00 92.00 178 ASP A CA 1
ATOM 1426 C C . ASP A 1 178 ? -16.972 -3.159 1.746 1.00 92.00 178 ASP A C 1
ATOM 1428 O O . ASP A 1 178 ? -16.246 -2.690 2.628 1.00 92.00 178 ASP A O 1
ATOM 1432 N N . VAL A 1 179 ? -16.646 -3.046 0.451 1.00 94.19 179 VAL A N 1
ATOM 1433 C CA . VAL A 1 179 ? -15.442 -2.336 -0.022 1.00 94.19 179 VAL A CA 1
ATOM 1434 C C . VAL A 1 179 ? -15.471 -0.858 0.375 1.00 94.19 179 VAL A C 1
ATOM 1436 O O . VAL A 1 179 ? -14.481 -0.348 0.906 1.00 94.19 179 VAL A O 1
ATOM 1439 N N . GLN A 1 180 ? -16.600 -0.171 0.181 1.00 94.69 180 GLN A N 1
ATOM 1440 C CA . GLN A 1 180 ? -16.744 1.244 0.539 1.00 94.69 180 GLN A CA 1
ATOM 1441 C C . GLN A 1 180 ? -16.635 1.477 2.051 1.00 94.69 180 GLN A C 1
ATOM 1443 O O . GLN A 1 180 ? -15.996 2.443 2.473 1.00 94.69 180 GLN A O 1
ATOM 1448 N N . VAL A 1 181 ? -17.177 0.576 2.877 1.00 93.75 181 VAL A N 1
ATOM 1449 C CA . VAL A 1 181 ? -17.028 0.628 4.339 1.00 93.75 181 VAL A CA 1
ATOM 1450 C C . VAL A 1 181 ? -15.563 0.437 4.736 1.00 93.75 181 VAL A C 1
ATOM 1452 O O . VAL A 1 181 ? -15.059 1.204 5.555 1.00 93.75 181 VAL A O 1
ATOM 1455 N N . ARG A 1 182 ? -14.833 -0.513 4.130 1.00 93.31 182 ARG A N 1
ATOM 1456 C CA . ARG A 1 182 ? -13.387 -0.691 4.390 1.00 93.31 182 ARG A CA 1
ATOM 1457 C C . ARG A 1 182 ? -12.586 0.563 4.042 1.00 93.31 182 ARG A C 1
ATOM 1459 O O . ARG A 1 182 ? -11.739 0.981 4.833 1.00 93.31 182 ARG A O 1
ATOM 1466 N N . CYS A 1 183 ? -12.856 1.173 2.887 1.00 94.69 183 CYS A N 1
ATOM 1467 C CA . CYS A 1 183 ? -12.216 2.426 2.486 1.00 94.69 183 CYS A CA 1
ATOM 1468 C C . CYS A 1 183 ? -12.542 3.563 3.462 1.00 94.69 183 CYS A C 1
ATOM 1470 O O . CYS A 1 183 ? -11.638 4.277 3.896 1.00 94.69 183 CYS A O 1
ATOM 1472 N N . ALA A 1 184 ? -13.807 3.689 3.868 1.00 94.38 184 ALA A N 1
ATOM 1473 C CA . ALA A 1 184 ? -14.240 4.693 4.831 1.00 94.38 184 ALA A CA 1
ATOM 1474 C C . ALA A 1 184 ? -13.563 4.522 6.197 1.00 94.38 184 ALA A C 1
ATOM 1476 O O . ALA A 1 184 ? -13.109 5.506 6.772 1.00 94.38 184 ALA A O 1
ATOM 1477 N N . CYS A 1 185 ? -13.419 3.288 6.690 1.00 93.31 185 CYS A N 1
ATOM 1478 C CA . CYS A 1 185 ? -12.696 2.996 7.928 1.00 93.31 185 CYS A CA 1
ATOM 1479 C C . CYS A 1 185 ? -11.239 3.478 7.869 1.00 93.31 185 CYS A C 1
ATOM 1481 O O . CYS A 1 185 ? -10.785 4.140 8.798 1.00 93.31 185 CYS A O 1
ATOM 1483 N N . ARG A 1 186 ? -10.525 3.195 6.770 1.00 93.06 186 ARG A N 1
ATOM 1484 C CA . ARG A 1 186 ? -9.141 3.659 6.573 1.00 93.06 186 ARG A CA 1
ATOM 1485 C C . ARG A 1 186 ? -9.046 5.182 6.519 1.00 93.06 186 ARG A C 1
ATOM 1487 O O . ARG A 1 186 ? -8.227 5.760 7.221 1.00 93.06 186 ARG A O 1
ATOM 1494 N N . ARG A 1 187 ? -9.918 5.847 5.752 1.00 92.38 187 ARG A N 1
ATOM 1495 C CA . ARG A 1 187 ? -9.939 7.320 5.680 1.00 92.38 187 ARG A CA 1
ATOM 1496 C C . ARG A 1 187 ? -10.288 7.970 7.019 1.00 92.38 187 ARG A C 1
ATOM 1498 O O . ARG A 1 187 ? -9.709 8.994 7.356 1.00 92.38 187 ARG A O 1
ATOM 1505 N N . ALA A 1 188 ? -11.242 7.406 7.759 1.00 90.12 188 ALA A N 1
ATOM 1506 C CA . ALA A 1 188 ? -11.703 7.974 9.022 1.00 90.12 188 ALA A CA 1
ATOM 1507 C C . ALA A 1 188 ? -10.665 7.830 10.143 1.00 90.12 188 ALA A C 1
ATOM 1509 O O . ALA A 1 188 ? -10.503 8.762 10.922 1.00 90.12 188 ALA A O 1
ATOM 1510 N N . LEU A 1 189 ? -9.978 6.684 10.217 1.00 87.81 189 LEU A N 1
ATOM 1511 C CA . LEU A 1 189 ? -9.014 6.399 11.282 1.00 87.81 189 LEU A CA 1
ATOM 1512 C C . LEU A 1 189 ? -7.597 6.869 10.970 1.00 87.81 189 LEU A C 1
ATOM 1514 O O . LEU A 1 189 ? -6.937 7.412 11.845 1.00 87.81 189 LEU A O 1
ATOM 1518 N N . LEU A 1 190 ? -7.129 6.621 9.748 1.00 88.00 190 LEU A N 1
ATOM 1519 C CA . LEU A 1 190 ? -5.725 6.792 9.369 1.00 88.00 190 LEU A CA 1
ATOM 1520 C C . LEU A 1 190 ? -5.517 7.971 8.414 1.00 88.00 190 LEU A C 1
ATOM 1522 O O . LEU A 1 190 ? -4.406 8.210 7.965 1.00 88.00 190 LEU A O 1
ATOM 1526 N N . GLY A 1 191 ? -6.582 8.664 8.004 1.00 88.06 191 GLY A N 1
ATOM 1527 C CA . GLY A 1 191 ? -6.462 9.716 6.992 1.00 88.06 191 GLY A CA 1
ATOM 1528 C C . GLY A 1 191 ? -5.925 9.211 5.646 1.00 88.06 191 GLY A C 1
ATOM 1529 O O . GLY A 1 191 ? -5.386 10.004 4.881 1.00 88.06 191 GLY A O 1
ATOM 1530 N N . SER A 1 192 ? -6.057 7.908 5.351 1.00 90.12 192 SER A N 1
ATOM 1531 C CA . SER A 1 192 ? -5.405 7.286 4.193 1.00 90.12 192 SER A CA 1
ATOM 1532 C C . SER A 1 192 ? -5.726 7.993 2.875 1.00 90.12 192 SER A C 1
ATOM 1534 O O . SER A 1 192 ? -6.893 8.236 2.539 1.00 90.12 192 SER A O 1
ATOM 1536 N N . ASP A 1 193 ? -4.675 8.244 2.097 1.00 91.19 193 ASP A N 1
ATOM 1537 C CA . ASP A 1 193 ? -4.776 8.783 0.748 1.00 91.19 193 ASP A CA 1
ATOM 1538 C C . ASP A 1 193 ? -5.272 7.737 -0.267 1.00 91.19 193 ASP A C 1
ATOM 1540 O O . ASP A 1 193 ? -5.328 6.526 -0.018 1.00 91.19 193 ASP A O 1
ATOM 1544 N N . ASP A 1 194 ? -5.637 8.212 -1.458 1.00 94.38 194 ASP A N 1
ATOM 1545 C CA . ASP A 1 194 ? -6.151 7.367 -2.540 1.00 94.38 194 ASP A CA 1
ATOM 1546 C C . ASP A 1 194 ? -5.165 6.272 -2.946 1.00 94.38 194 ASP A C 1
ATOM 1548 O O . ASP A 1 194 ? -5.557 5.197 -3.406 1.00 94.38 194 ASP A O 1
ATOM 1552 N N . ALA A 1 195 ? -3.874 6.530 -2.788 1.00 93.88 195 ALA A N 1
ATOM 1553 C CA . ALA A 1 195 ? -2.840 5.648 -3.269 1.00 93.88 195 ALA A CA 1
ATOM 1554 C C . ALA A 1 195 ? -2.570 4.494 -2.288 1.00 93.88 195 ALA A C 1
ATOM 1556 O O . ALA A 1 195 ? -2.429 3.345 -2.717 1.00 93.88 195 ALA A O 1
ATOM 1557 N N . SER A 1 196 ? -2.621 4.770 -0.986 1.00 92.25 196 SER A N 1
ATOM 1558 C CA . SER A 1 196 ? -2.616 3.780 0.094 1.00 92.25 196 SER A CA 1
ATOM 1559 C C . SER A 1 196 ? -3.892 2.941 0.070 1.00 92.25 196 SER A C 1
ATOM 1561 O O . SER A 1 196 ? -3.830 1.714 0.155 1.00 92.25 196 SER A O 1
ATOM 1563 N N . LEU A 1 197 ? -5.052 3.569 -0.164 1.00 94.75 197 LEU A N 1
ATOM 1564 C CA . LEU A 1 197 ? -6.308 2.846 -0.385 1.00 94.75 197 LEU A CA 1
ATOM 1565 C C . LEU A 1 197 ? -6.235 1.929 -1.607 1.00 94.75 197 LEU A C 1
ATOM 1567 O O . LEU A 1 197 ? -6.654 0.774 -1.535 1.00 94.75 197 LEU A O 1
ATOM 1571 N N . SER A 1 198 ? -5.683 2.419 -2.719 1.00 96.88 198 SER A N 1
ATOM 1572 C CA . SER A 1 198 ? -5.559 1.627 -3.942 1.00 96.88 198 SER A CA 1
ATOM 1573 C C . SER A 1 198 ? -4.693 0.387 -3.720 1.00 96.88 198 SER A C 1
ATOM 1575 O O . SER A 1 198 ? -5.048 -0.689 -4.198 1.00 96.88 198 SER A O 1
ATOM 1577 N N . TYR A 1 199 ? -3.598 0.506 -2.963 1.00 96.81 199 TYR A N 1
ATOM 1578 C CA . TYR A 1 199 ? -2.765 -0.642 -2.603 1.00 96.81 199 TYR A CA 1
ATOM 1579 C C . TYR A 1 199 ? -3.476 -1.607 -1.642 1.00 96.81 199 TYR A C 1
ATOM 1581 O O . TYR A 1 199 ? -3.454 -2.817 -1.856 1.00 96.81 199 TYR A O 1
ATOM 1589 N N . ALA A 1 200 ? -4.190 -1.097 -0.635 1.00 94.69 200 ALA A N 1
ATOM 1590 C CA . ALA A 1 200 ? -4.969 -1.943 0.268 1.00 94.69 200 ALA A CA 1
ATOM 1591 C C . ALA A 1 200 ? -6.043 -2.760 -0.478 1.00 94.69 200 ALA A C 1
ATOM 1593 O O . ALA A 1 200 ? -6.250 -3.936 -0.174 1.00 94.69 200 ALA A O 1
ATOM 1594 N N . LEU A 1 201 ? -6.706 -2.161 -1.474 1.00 96.50 201 LEU A N 1
ATOM 1595 C CA . LEU A 1 201 ? -7.647 -2.873 -2.341 1.00 96.50 201 LEU A CA 1
ATOM 1596 C C . LEU A 1 201 ? -6.941 -3.819 -3.314 1.00 96.50 201 LEU A C 1
ATOM 1598 O O . LEU A 1 201 ? -7.453 -4.902 -3.582 1.00 96.50 201 LEU A O 1
ATOM 1602 N N . TRP A 1 202 ? -5.759 -3.461 -3.814 1.00 96.69 202 TRP A N 1
ATOM 1603 C CA . TRP A 1 202 ? -4.947 -4.366 -4.626 1.00 96.69 202 TRP A CA 1
ATOM 1604 C C . TRP A 1 202 ? -4.632 -5.661 -3.875 1.00 96.69 202 TRP A C 1
ATOM 1606 O O . TRP A 1 202 ? -4.881 -6.741 -4.400 1.00 96.69 202 TRP A O 1
ATOM 1616 N N . LEU A 1 203 ? -4.201 -5.565 -2.615 1.00 94.88 203 LEU A N 1
ATOM 1617 C CA . LEU A 1 203 ? -3.958 -6.731 -1.762 1.00 94.88 203 LEU A CA 1
ATOM 1618 C C . LEU A 1 203 ? -5.229 -7.532 -1.442 1.00 94.88 203 LEU A C 1
ATOM 1620 O O . LEU A 1 203 ? -5.136 -8.728 -1.170 1.00 94.88 203 LEU A O 1
ATOM 1624 N N . LEU A 1 204 ? -6.401 -6.891 -1.458 1.00 93.62 204 LEU A N 1
ATOM 1625 C CA . LEU A 1 204 ? -7.689 -7.563 -1.277 1.00 93.62 204 LEU A CA 1
ATOM 1626 C C . LEU A 1 204 ? -8.076 -8.383 -2.518 1.00 93.62 204 LEU A C 1
ATOM 1628 O O . LEU A 1 204 ? -8.525 -9.516 -2.380 1.00 93.62 204 LEU A O 1
ATOM 1632 N N . TYR A 1 205 ? -7.897 -7.823 -3.717 1.00 94.06 205 TYR A N 1
ATOM 1633 C CA . TYR A 1 205 ? -8.262 -8.481 -4.977 1.00 94.06 205 TYR A CA 1
ATOM 1634 C C . TYR A 1 205 ? -7.186 -9.435 -5.512 1.00 94.06 205 TYR A C 1
ATOM 1636 O O . TYR A 1 205 ? -7.505 -10.352 -6.267 1.00 94.06 205 TYR A O 1
ATOM 1644 N N . VAL A 1 206 ? -5.922 -9.222 -5.143 1.00 93.62 206 VAL A N 1
ATOM 1645 C CA . VAL A 1 206 ? -4.760 -9.999 -5.593 1.00 93.62 206 VAL A CA 1
ATOM 1646 C C . VAL A 1 206 ? -3.955 -10.459 -4.371 1.00 93.62 206 VAL A C 1
ATOM 1648 O O . VAL A 1 206 ? -2.845 -9.981 -4.133 1.00 93.62 206 VAL A O 1
ATOM 1651 N N . PRO A 1 207 ? -4.493 -11.389 -3.559 1.00 92.12 207 PRO A N 1
ATOM 1652 C CA . PRO A 1 207 ? -3.835 -11.832 -2.329 1.00 92.12 207 PRO A CA 1
ATOM 1653 C C . PRO A 1 207 ? -2.482 -12.504 -2.592 1.00 92.12 207 PRO A C 1
ATOM 1655 O O . PRO A 1 207 ? -1.562 -12.329 -1.791 1.00 92.12 207 PRO A O 1
ATOM 1658 N N . GLN A 1 208 ? -2.317 -13.175 -3.744 1.00 89.94 208 GLN A N 1
ATOM 1659 C CA . GLN A 1 208 ? -1.036 -13.770 -4.141 1.00 89.94 208 GLN A CA 1
ATOM 1660 C C . GLN A 1 208 ? 0.085 -12.733 -4.291 1.00 89.94 208 GLN A C 1
ATOM 1662 O O . GLN A 1 208 ? 1.249 -13.099 -4.283 1.00 89.94 208 GLN A O 1
ATOM 1667 N N . TRP A 1 209 ? -0.224 -11.429 -4.378 1.00 92.06 209 TRP A N 1
ATOM 1668 C CA . TRP A 1 209 ? 0.794 -10.376 -4.393 1.00 92.06 209 TRP A CA 1
ATOM 1669 C C . TRP A 1 209 ? 1.699 -10.420 -3.156 1.00 92.06 209 TRP A C 1
ATOM 1671 O O . TRP A 1 209 ? 2.846 -9.993 -3.228 1.00 92.06 209 TRP A O 1
ATOM 1681 N N . LYS A 1 210 ? 1.220 -10.950 -2.024 1.00 88.25 210 LYS A N 1
ATOM 1682 C CA . LYS A 1 210 ? 2.017 -11.088 -0.795 1.00 88.25 210 LYS A CA 1
ATOM 1683 C C . LYS A 1 210 ? 3.046 -12.222 -0.854 1.00 88.25 210 LYS A C 1
ATOM 1685 O O . LYS A 1 210 ? 3.925 -12.272 -0.003 1.00 88.25 210 LYS A O 1
ATOM 1690 N N . GLU A 1 211 ? 2.951 -13.117 -1.832 1.00 87.56 211 GLU A N 1
ATOM 1691 C CA . GLU A 1 211 ? 3.834 -14.275 -1.962 1.00 87.56 211 GLU A CA 1
ATOM 1692 C C . GLU A 1 211 ? 5.134 -13.897 -2.694 1.00 87.56 211 GLU A C 1
ATOM 1694 O O . GLU A 1 211 ? 5.120 -13.183 -3.699 1.00 87.56 211 GLU A O 1
ATOM 1699 N N . GLU A 1 212 ? 6.281 -14.393 -2.224 1.00 75.31 212 GLU A N 1
ATOM 1700 C CA . GLU A 1 212 ? 7.592 -14.116 -2.843 1.00 75.31 212 GLU A CA 1
ATOM 1701 C C . GLU A 1 212 ? 7.695 -14.693 -4.271 1.00 75.31 212 GLU A C 1
ATOM 1703 O O . GLU A 1 212 ? 8.267 -14.075 -5.176 1.00 75.31 212 GLU A O 1
ATOM 1708 N N . ALA A 1 213 ? 7.078 -15.856 -4.499 1.00 76.50 213 ALA A N 1
ATOM 1709 C CA . ALA A 1 213 ? 7.065 -16.576 -5.773 1.00 76.50 213 ALA A CA 1
ATOM 1710 C C . ALA A 1 213 ? 5.764 -16.374 -6.573 1.00 76.50 213 ALA A C 1
ATOM 1712 O O . ALA A 1 213 ? 5.417 -17.211 -7.406 1.00 76.50 213 ALA A O 1
ATOM 1713 N N . ALA A 1 214 ? 5.042 -15.275 -6.325 1.00 76.56 214 ALA A N 1
ATOM 1714 C CA . ALA A 1 214 ? 3.781 -14.989 -6.996 1.00 76.56 214 ALA A CA 1
ATOM 1715 C C . ALA A 1 214 ? 3.930 -15.037 -8.525 1.00 76.56 214 ALA A C 1
ATOM 1717 O O . ALA A 1 214 ? 4.725 -14.286 -9.104 1.00 76.56 214 ALA A O 1
ATOM 1718 N N . ASN A 1 215 ? 3.138 -15.900 -9.166 1.00 79.94 215 ASN A N 1
ATOM 1719 C CA . ASN A 1 215 ? 2.939 -15.893 -10.609 1.00 79.94 215 ASN A CA 1
ATOM 1720 C C . ASN A 1 215 ? 1.596 -15.215 -10.931 1.00 79.94 215 ASN A C 1
ATOM 1722 O O . ASN A 1 215 ? 0.548 -15.570 -10.383 1.00 79.94 215 ASN A O 1
ATOM 1726 N N . PHE A 1 216 ? 1.631 -14.228 -11.825 1.00 86.31 216 PHE A N 1
ATOM 1727 C CA . PHE A 1 216 ? 0.462 -13.460 -12.240 1.00 86.31 216 PHE A CA 1
ATOM 1728 C C . PHE A 1 216 ? -0.188 -13.976 -13.531 1.00 86.31 216 PHE A C 1
ATOM 1730 O O . PHE A 1 216 ? -1.267 -13.495 -13.870 1.00 86.31 216 PHE A O 1
ATOM 1737 N N . ASP A 1 217 ? 0.374 -14.992 -14.196 1.00 85.94 217 ASP A N 1
ATOM 1738 C CA . ASP A 1 217 ? -0.139 -15.551 -15.456 1.00 85.94 217 ASP A CA 1
ATOM 1739 C C . ASP A 1 217 ? -1.622 -15.942 -15.365 1.00 85.94 217 ASP A C 1
ATOM 1741 O O . ASP A 1 217 ? -2.429 -15.589 -16.226 1.00 85.94 217 ASP A O 1
ATOM 1745 N N . ALA A 1 218 ? -2.016 -16.602 -14.269 1.00 84.50 218 ALA A N 1
ATOM 1746 C CA . ALA A 1 218 ? -3.390 -17.060 -14.052 1.00 84.50 218 ALA A CA 1
ATOM 1747 C C . ALA A 1 218 ? -4.410 -15.911 -13.916 1.00 84.50 218 ALA A C 1
ATOM 1749 O O . ALA A 1 218 ? -5.605 -16.107 -14.150 1.00 84.50 218 ALA A O 1
ATOM 1750 N N . ILE A 1 219 ? -3.957 -14.711 -13.537 1.00 86.69 219 ILE A N 1
ATOM 1751 C CA . ILE A 1 219 ? -4.806 -13.521 -13.380 1.00 86.69 219 ILE A CA 1
ATOM 1752 C C . ILE A 1 219 ? -4.500 -12.425 -14.402 1.00 86.69 219 ILE A C 1
ATOM 1754 O O . ILE A 1 219 ? -5.175 -11.397 -14.390 1.00 86.69 219 ILE A O 1
ATOM 1758 N N . ALA A 1 220 ? -3.541 -12.641 -15.305 1.00 85.50 220 ALA A N 1
ATOM 1759 C CA . ALA A 1 220 ? -3.035 -11.662 -16.264 1.00 85.50 220 ALA A CA 1
ATOM 1760 C C . ALA A 1 220 ? -4.156 -10.930 -17.008 1.00 85.50 220 ALA A C 1
ATOM 1762 O O . ALA A 1 220 ? -4.214 -9.701 -17.004 1.00 85.50 220 ALA A O 1
ATOM 1763 N N . GLY A 1 221 ? -5.112 -11.685 -17.561 1.00 87.00 221 GLY A N 1
ATOM 1764 C CA . GLY A 1 221 ? -6.254 -11.124 -18.290 1.00 87.00 221 GLY A CA 1
ATOM 1765 C C . GLY A 1 221 ? -7.213 -10.291 -17.429 1.00 87.00 221 GLY A C 1
ATOM 1766 O O . GLY A 1 221 ? -7.955 -9.469 -17.959 1.00 87.00 221 GLY A O 1
ATOM 1767 N N . LYS A 1 222 ? -7.198 -10.467 -16.102 1.00 91.81 222 LYS A N 1
ATOM 1768 C CA . LYS A 1 222 ? -8.063 -9.747 -15.153 1.00 91.81 222 LYS A CA 1
ATOM 1769 C C . LYS A 1 222 ? -7.395 -8.504 -14.563 1.00 91.81 222 LYS A C 1
ATOM 1771 O O . LYS A 1 222 ? -8.106 -7.610 -14.112 1.00 91.81 222 LYS A O 1
ATOM 1776 N N . ILE A 1 223 ? -6.063 -8.408 -14.584 1.00 91.69 223 ILE A N 1
ATOM 1777 C CA . ILE A 1 223 ? -5.303 -7.312 -13.955 1.00 91.69 223 ILE A CA 1
ATOM 1778 C C . ILE A 1 223 ? -5.786 -5.917 -14.398 1.00 91.69 223 ILE A C 1
ATOM 1780 O O . ILE A 1 223 ? -6.057 -5.091 -13.522 1.00 91.69 223 ILE A O 1
ATOM 1784 N N . PRO A 1 224 ? -5.977 -5.625 -15.704 1.00 92.31 224 PRO A N 1
ATOM 1785 C CA . PRO A 1 224 ? -6.494 -4.323 -16.128 1.00 92.31 224 PRO A CA 1
ATOM 1786 C C . PRO A 1 224 ? -7.876 -3.998 -15.541 1.00 92.31 224 PRO A C 1
ATOM 1788 O O . PRO A 1 224 ? -8.108 -2.875 -15.086 1.00 92.31 224 PRO A O 1
ATOM 1791 N N . ALA A 1 225 ? -8.778 -4.985 -15.502 1.00 93.56 225 ALA A N 1
ATOM 1792 C CA . ALA A 1 225 ? -10.126 -4.830 -14.960 1.00 93.56 225 ALA A CA 1
ATOM 1793 C C . ALA A 1 225 ? -10.110 -4.619 -13.437 1.00 93.56 225 ALA A C 1
ATOM 1795 O O . ALA A 1 225 ? -10.839 -3.766 -12.927 1.00 93.56 225 ALA A O 1
ATOM 1796 N N . ILE A 1 226 ? -9.232 -5.326 -12.718 1.00 95.06 226 ILE A N 1
ATOM 1797 C CA . ILE A 1 226 ? -9.025 -5.145 -11.275 1.00 95.06 226 ILE A CA 1
ATOM 1798 C C . ILE A 1 226 ? -8.542 -3.720 -10.988 1.00 95.06 226 ILE A C 1
ATOM 1800 O O . ILE A 1 226 ? -9.139 -3.028 -10.168 1.00 95.06 226 ILE A O 1
ATOM 1804 N N . ILE A 1 227 ? -7.521 -3.232 -11.703 1.00 94.69 227 ILE A N 1
ATOM 1805 C CA . ILE A 1 227 ? -7.004 -1.866 -11.510 1.00 94.69 227 ILE A CA 1
ATOM 1806 C C . ILE A 1 227 ? -8.085 -0.817 -11.811 1.00 94.69 227 ILE A C 1
ATOM 1808 O O . ILE A 1 227 ? -8.199 0.175 -11.089 1.00 94.69 227 ILE A O 1
ATOM 1812 N N . SER A 1 228 ? -8.905 -1.032 -12.843 1.00 93.50 228 SER A N 1
ATOM 1813 C CA . SER A 1 228 ? -10.042 -0.156 -13.151 1.00 93.50 228 SER A CA 1
ATOM 1814 C C . SER A 1 228 ? -11.069 -0.143 -12.014 1.00 93.50 228 SER A C 1
ATOM 1816 O O . SER A 1 228 ? -11.488 0.923 -11.566 1.00 93.50 228 SER A O 1
ATOM 1818 N N . THR A 1 229 ? -11.412 -1.320 -11.490 1.00 95.25 229 THR A N 1
ATOM 1819 C CA . THR A 1 229 ? -12.351 -1.488 -10.370 1.00 95.25 229 THR A CA 1
ATOM 1820 C C . THR A 1 229 ? -11.842 -0.801 -9.105 1.00 95.25 229 THR A C 1
ATOM 1822 O O . THR A 1 229 ? -12.605 -0.117 -8.423 1.00 95.25 229 THR A O 1
ATOM 1825 N N . ILE A 1 230 ? -10.546 -0.920 -8.805 1.00 96.75 230 ILE A N 1
ATOM 1826 C CA . ILE A 1 230 ? -9.908 -0.220 -7.683 1.00 96.75 230 ILE A CA 1
ATOM 1827 C C . ILE A 1 230 ? -10.061 1.293 -7.851 1.00 96.75 230 ILE A C 1
ATOM 1829 O O . ILE A 1 230 ? -10.542 1.953 -6.934 1.00 96.75 230 ILE A O 1
ATOM 1833 N N . ARG A 1 231 ? -9.730 1.844 -9.027 1.00 94.62 231 ARG A N 1
ATOM 1834 C CA . ARG A 1 231 ? -9.866 3.288 -9.292 1.00 94.62 231 ARG A CA 1
ATOM 1835 C C . ARG A 1 231 ? -11.297 3.780 -9.116 1.00 94.62 231 ARG A C 1
ATOM 1837 O O . ARG A 1 231 ? -11.499 4.824 -8.507 1.00 94.62 231 ARG A O 1
ATOM 1844 N N . MET A 1 232 ? -12.278 3.029 -9.614 1.00 94.00 232 MET A N 1
ATOM 1845 C CA . MET A 1 232 ? -13.692 3.376 -9.448 1.00 94.00 232 MET A CA 1
ATOM 1846 C C . MET A 1 232 ? -14.108 3.376 -7.975 1.00 94.00 232 MET A C 1
ATOM 1848 O O . MET A 1 232 ? -14.763 4.310 -7.525 1.00 94.00 232 MET A O 1
ATOM 1852 N N . ASN A 1 233 ? -13.694 2.365 -7.205 1.00 94.06 233 ASN A N 1
ATOM 1853 C CA . ASN A 1 233 ? -14.017 2.288 -5.781 1.00 94.06 233 ASN A CA 1
ATOM 1854 C C . ASN A 1 233 ? -13.352 3.407 -4.973 1.00 94.06 233 ASN A C 1
ATOM 1856 O O . ASN A 1 233 ? -14.014 4.014 -4.134 1.00 94.06 233 ASN A O 1
ATOM 1860 N N . VAL A 1 234 ? -12.079 3.707 -5.243 1.00 94.19 234 VAL A N 1
ATOM 1861 C CA . VAL A 1 234 ? -11.334 4.779 -4.565 1.00 94.19 234 VAL A CA 1
ATOM 1862 C C . VAL A 1 234 ? -11.865 6.163 -4.939 1.00 94.19 234 VAL A C 1
ATOM 1864 O O . VAL A 1 234 ? -11.860 7.046 -4.089 1.00 94.19 234 VAL A O 1
ATOM 1867 N N . GLY A 1 235 ? -12.375 6.348 -6.159 1.00 91.50 235 GLY A N 1
ATOM 1868 C CA . GLY A 1 235 ? -13.015 7.592 -6.598 1.00 91.50 235 GLY A CA 1
ATOM 1869 C C . GLY A 1 235 ? -14.486 7.742 -6.191 1.00 91.50 235 GLY A C 1
ATOM 1870 O O . GLY A 1 235 ? -15.080 8.787 -6.448 1.00 91.50 235 GLY A O 1
ATOM 1871 N N . SER A 1 236 ? -15.094 6.723 -5.576 1.00 91.06 236 SER A N 1
ATOM 1872 C CA . SER A 1 236 ? -16.504 6.759 -5.175 1.00 91.06 236 SER A CA 1
ATOM 1873 C C . SER A 1 236 ? -16.756 7.788 -4.071 1.00 91.06 236 SER A C 1
ATOM 1875 O O . SER A 1 236 ? -15.953 7.957 -3.150 1.00 91.06 236 SER A O 1
ATOM 1877 N N . THR A 1 237 ? -17.907 8.457 -4.119 1.00 90.12 237 THR A N 1
ATOM 1878 C CA . THR A 1 237 ? -18.350 9.391 -3.073 1.00 90.12 237 THR A CA 1
ATOM 1879 C C . THR A 1 237 ? -18.980 8.682 -1.871 1.00 90.12 237 THR A C 1
ATOM 1881 O O . THR A 1 237 ? -19.060 9.272 -0.793 1.00 90.12 237 THR A O 1
ATOM 1884 N N . VAL A 1 238 ? -19.372 7.410 -2.017 1.00 88.38 238 VAL A N 1
ATOM 1885 C CA . VAL A 1 238 ? -20.053 6.621 -0.974 1.00 88.38 238 VAL A CA 1
ATOM 1886 C C . VAL A 1 238 ? -19.194 6.508 0.284 1.00 88.38 238 VAL A C 1
ATOM 1888 O O . VAL A 1 238 ? -19.669 6.798 1.382 1.00 88.38 238 VAL A O 1
ATOM 1891 N N . GLN A 1 239 ? -17.905 6.179 0.144 1.00 88.81 239 GLN A N 1
ATOM 1892 C CA . GLN A 1 239 ? -16.978 6.144 1.281 1.00 88.81 239 GLN A CA 1
ATOM 1893 C C . GLN A 1 239 ? -16.953 7.468 2.062 1.00 88.81 239 GLN A C 1
ATOM 1895 O O . GLN A 1 239 ? -16.878 7.444 3.283 1.00 88.81 239 GLN A O 1
ATOM 1900 N N . TRP A 1 240 ? -17.068 8.624 1.399 1.00 89.19 240 TRP A N 1
ATOM 1901 C CA . TRP A 1 240 ? -17.040 9.926 2.069 1.00 89.19 240 TRP A CA 1
ATOM 1902 C C . TRP A 1 240 ? -18.320 10.187 2.854 1.00 89.19 240 TRP A C 1
ATOM 1904 O O . TRP A 1 240 ? -18.255 10.711 3.963 1.00 89.19 240 TRP A O 1
ATOM 1914 N N . GLN A 1 241 ? -19.470 9.762 2.330 1.00 87.94 241 GLN A N 1
ATOM 1915 C CA . GLN A 1 241 ? -20.733 9.797 3.069 1.00 87.94 241 GLN A CA 1
ATOM 1916 C C . GLN A 1 241 ? -20.671 8.910 4.317 1.00 87.94 241 GLN A C 1
ATOM 1918 O O . GLN A 1 241 ? -21.173 9.296 5.371 1.00 87.94 241 GLN A O 1
ATOM 1923 N N . ILE A 1 242 ? -20.031 7.741 4.213 1.00 87.44 242 ILE A N 1
ATOM 1924 C CA . ILE A 1 242 ? -19.808 6.853 5.356 1.00 87.44 242 ILE A CA 1
ATOM 1925 C C . ILE A 1 242 ? -18.855 7.513 6.359 1.00 87.44 242 ILE A C 1
ATOM 1927 O O . ILE A 1 242 ? -19.185 7.556 7.537 1.00 87.44 242 ILE A O 1
ATOM 1931 N N . VAL A 1 243 ? -17.733 8.097 5.918 1.00 87.56 243 VAL A N 1
ATOM 1932 C CA . VAL A 1 243 ? -16.774 8.801 6.797 1.00 87.56 243 VAL A CA 1
ATOM 1933 C C . VAL A 1 243 ? -17.467 9.867 7.652 1.00 87.56 243 VAL A C 1
ATOM 1935 O O . VAL A 1 243 ? -17.190 9.939 8.844 1.00 87.56 243 VAL A O 1
ATOM 1938 N N . GLN A 1 244 ? -18.398 10.650 7.093 1.00 86.44 244 GLN A N 1
ATOM 1939 C CA . GLN A 1 244 ? -19.150 11.659 7.861 1.00 86.44 244 GLN A CA 1
ATOM 1940 C C . GLN A 1 244 ? -20.030 11.061 8.967 1.00 86.44 244 GLN A C 1
ATOM 1942 O O . GLN A 1 244 ? -20.320 11.741 9.939 1.00 86.44 244 GLN A O 1
ATOM 1947 N N . LYS A 1 245 ? -20.465 9.805 8.819 1.00 83.00 245 LYS A N 1
ATOM 1948 C CA . LYS A 1 245 ? -21.268 9.086 9.820 1.00 83.00 245 LYS A CA 1
ATOM 1949 C C . LYS A 1 245 ? -20.418 8.333 10.848 1.00 83.00 245 LYS A C 1
ATOM 1951 O O . LYS A 1 245 ? -20.970 7.814 11.813 1.00 83.00 245 LYS A O 1
ATOM 1956 N N . LEU A 1 246 ? -19.115 8.192 10.593 1.00 79.94 246 LEU A N 1
ATOM 1957 C CA . LEU A 1 246 ? -18.163 7.516 11.481 1.00 79.94 246 LEU A CA 1
ATOM 1958 C C . LEU A 1 246 ? -17.438 8.476 12.429 1.00 79.94 246 LEU A C 1
ATOM 1960 O O . LEU A 1 246 ? -16.887 8.006 13.422 1.00 79.94 246 LEU A O 1
ATOM 1964 N N . LYS A 1 247 ? -17.414 9.771 12.098 1.00 64.56 247 LYS A N 1
ATOM 1965 C CA . LYS A 1 247 ? -16.962 10.855 12.978 1.00 64.56 247 LYS A CA 1
ATOM 1966 C C . LYS A 1 247 ? -18.068 11.238 13.954 1.00 64.56 247 LYS A C 1
ATOM 1968 O O . LYS A 1 247 ? -17.714 11.560 15.106 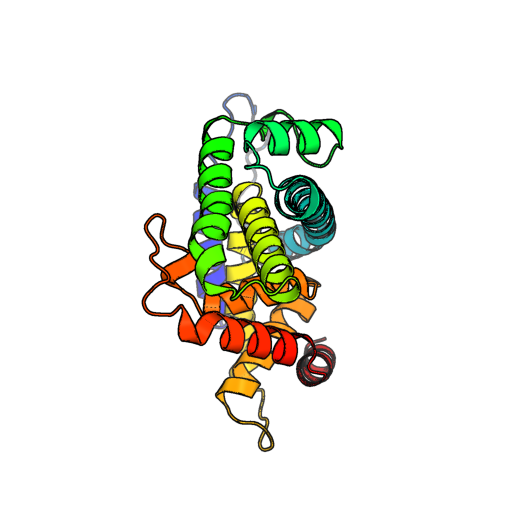1.00 64.56 247 LYS A O 1
#

Secondary structure (DSSP, 8-state):
-PPPPHHHHHHHHHHHHHHTT-PPPTT------------HHHHHHHHHHHHHHHHHHHHHHHHHHHHHHIIIIIIS--PPPHHHHHHHHHHTTSS-GGG--HHHHHHHHHHHHHHHHHGGGGTT-HHHHHHHHHHHHHHHHHHHSHHHHHHHHHHHHHHHHHHGGG---TTS-HHHHHHHHHHHHHHHHH---HHHHHHHHHHHH-GGGGSTT---GGGGGGHHHHHHHHHHHHT-SHHHHHHHHH-